Protein AF-A0A7Y0HFH4-F1 (afdb_monomer_lite)

Sequence (274 aa):
MKRSVRTGLAGIALAGLATITLAGTPSLRAEGEGVFSSPVDPKACGERLNTMISGDFAPFWSFVDRHGYSGVTDYVSSVPELPGESSEDWGKRSLQCVLEVERSNKRSDTVETRLALGYLLWFGTANRGCECGDAEDGGPDARERGYTMMRSAADDGYDPAIEALIQVYMEMATTEDRLHAYAGRLGKEPEDIPDWWPKSDRLLLALDRMAKTGHASAYLAISAIYSERALLVGATGHDHLGNPAKSPDPRLIEASKAYRKVWEEKRAESEVRN

pLDDT: mean 78.65, std 20.77, range [26.66, 97.25]

Structure (mmCIF, N/CA/C/O backbone):
data_AF-A0A7Y0HFH4-F1
#
_entry.id   AF-A0A7Y0HFH4-F1
#
loop_
_atom_site.group_PDB
_atom_site.id
_atom_site.type_symbol
_atom_site.label_atom_id
_atom_site.label_alt_id
_atom_site.label_comp_id
_atom_site.label_asym_id
_atom_site.label_entity_id
_atom_site.label_seq_id
_atom_site.pdbx_PDB_ins_code
_atom_site.Cartn_x
_atom_site.Cartn_y
_atom_site.Cartn_z
_atom_site.occupancy
_atom_site.B_iso_or_equiv
_atom_site.auth_seq_id
_atom_site.auth_comp_id
_atom_site.auth_asym_id
_atom_site.auth_atom_id
_atom_site.pdbx_PDB_model_num
ATOM 1 N N . MET A 1 1 ? -21.007 19.530 -84.679 1.00 43.06 1 MET A N 1
ATOM 2 C CA . MET A 1 1 ? -19.655 19.027 -85.005 1.00 43.06 1 MET A CA 1
ATOM 3 C C . MET A 1 1 ? -19.674 17.503 -84.937 1.00 43.06 1 MET A C 1
ATOM 5 O O . MET A 1 1 ? -20.065 16.947 -83.925 1.00 43.06 1 MET A O 1
ATOM 9 N N . LYS A 1 2 ? -19.385 16.865 -86.080 1.00 31.67 2 LYS A N 1
ATOM 10 C CA . LYS A 1 2 ? -19.102 15.428 -86.304 1.00 31.67 2 LYS A CA 1
ATOM 11 C C . LYS A 1 2 ? -17.740 15.093 -85.627 1.00 31.67 2 LYS A C 1
ATOM 13 O O . LYS A 1 2 ? -16.983 16.031 -85.435 1.00 31.67 2 LYS A O 1
ATOM 18 N N . ARG A 1 3 ? -17.266 13.881 -85.306 1.00 31.91 3 ARG A N 1
ATOM 19 C CA . ARG A 1 3 ? -17.594 12.461 -85.557 1.00 31.91 3 ARG A CA 1
ATOM 20 C C . ARG A 1 3 ? -16.519 11.635 -84.791 1.00 31.91 3 ARG A C 1
ATOM 22 O O . ARG A 1 3 ? -15.405 12.119 -84.675 1.00 31.91 3 ARG A O 1
ATOM 29 N N . SER A 1 4 ? -16.811 10.392 -84.389 1.00 28.75 4 SER A N 1
ATOM 30 C CA . SER A 1 4 ? -16.143 9.157 -84.891 1.00 28.75 4 SER A CA 1
ATOM 31 C C . SER A 1 4 ? -14.944 8.645 -84.065 1.00 28.75 4 SER A C 1
ATOM 33 O O . SER A 1 4 ? -14.022 9.404 -83.830 1.00 28.75 4 SER A O 1
ATOM 35 N N . VAL A 1 5 ? -14.987 7.464 -83.421 1.00 34.53 5 VAL A N 1
ATOM 36 C CA . VAL A 1 5 ? -14.888 6.030 -83.847 1.00 34.53 5 VAL A CA 1
ATOM 37 C C . VAL A 1 5 ? -13.522 5.433 -83.450 1.00 34.53 5 VAL A C 1
ATOM 39 O O . VAL A 1 5 ? -12.494 5.873 -83.939 1.00 34.53 5 VAL A O 1
ATOM 42 N N . ARG A 1 6 ? -13.616 4.394 -82.602 1.00 32.12 6 ARG A N 1
ATOM 43 C CA . ARG A 1 6 ? -12.888 3.105 -82.458 1.00 32.12 6 ARG A CA 1
ATOM 44 C C . ARG A 1 6 ? -11.401 2.922 -82.833 1.00 32.12 6 ARG A C 1
ATOM 46 O O . ARG A 1 6 ? -10.919 3.386 -83.855 1.00 32.12 6 ARG A O 1
ATOM 53 N N . THR A 1 7 ? -10.877 1.904 -82.130 1.00 33.03 7 THR A N 1
ATOM 54 C CA . THR A 1 7 ? -9.794 0.928 -82.418 1.00 33.03 7 THR A CA 1
ATOM 55 C C . THR A 1 7 ? -8.447 1.246 -81.754 1.00 33.03 7 THR A C 1
ATOM 57 O O . THR A 1 7 ? -8.058 2.398 -81.705 1.00 33.03 7 THR A O 1
ATOM 60 N N . GLY A 1 8 ? -7.718 0.293 -81.161 1.00 28.00 8 GLY A N 1
ATOM 61 C CA . GLY A 1 8 ? -7.874 -1.161 -81.185 1.00 28.00 8 GLY A CA 1
ATOM 62 C C . GLY A 1 8 ? -7.049 -1.893 -80.116 1.00 28.00 8 GLY A C 1
ATOM 63 O O . GLY A 1 8 ? -6.161 -1.332 -79.483 1.00 28.00 8 GLY A O 1
ATOM 64 N N . LEU A 1 9 ? -7.410 -3.164 -79.936 1.00 35.69 9 LEU A N 1
ATOM 65 C CA . LEU A 1 9 ? -6.653 -4.207 -79.249 1.00 35.69 9 LEU A CA 1
ATOM 66 C C . LEU A 1 9 ? -5.537 -4.734 -80.168 1.00 35.69 9 LEU A C 1
ATOM 68 O O . LEU A 1 9 ? -5.820 -5.132 -81.295 1.00 35.69 9 LEU A O 1
ATOM 72 N N . ALA A 1 10 ? -4.319 -4.806 -79.638 1.00 30.20 10 ALA A N 1
ATOM 73 C CA . ALA A 1 10 ? -3.226 -5.734 -79.964 1.00 30.20 10 ALA A CA 1
ATOM 74 C C . ALA A 1 10 ? -2.189 -5.510 -78.842 1.00 30.20 10 ALA A C 1
ATOM 76 O O . ALA A 1 10 ? -1.832 -4.367 -78.594 1.00 30.20 10 ALA A O 1
ATOM 77 N N . GLY A 1 11 ? -1.754 -6.454 -78.012 1.00 26.66 11 GLY A N 1
ATOM 78 C CA . GLY A 1 11 ? -1.435 -7.858 -78.231 1.00 26.66 11 GLY A CA 1
ATOM 79 C C . GLY A 1 11 ? 0.067 -8.029 -77.945 1.00 26.66 11 GLY A C 1
ATOM 80 O O . GLY A 1 11 ? 0.845 -7.250 -78.483 1.00 26.66 11 GLY A O 1
ATOM 81 N N . ILE A 1 12 ? 0.437 -9.084 -77.190 1.00 31.55 12 ILE A N 1
ATOM 82 C CA . ILE A 1 12 ? 1.808 -9.640 -77.011 1.00 31.55 12 ILE A CA 1
ATOM 83 C C . ILE A 1 12 ? 2.639 -8.893 -75.926 1.00 31.55 12 ILE A C 1
ATOM 85 O O . ILE A 1 12 ? 2.628 -7.675 -75.897 1.00 31.55 12 ILE A O 1
ATOM 89 N N . ALA A 1 13 ? 3.374 -9.479 -74.969 1.00 29.66 13 ALA A N 1
ATOM 90 C CA . ALA A 1 13 ? 3.804 -10.844 -74.658 1.00 29.66 13 ALA A CA 1
ATOM 91 C C . ALA A 1 13 ? 4.109 -10.985 -73.150 1.00 29.66 13 ALA A C 1
ATOM 93 O O . ALA A 1 13 ? 4.475 -10.030 -72.469 1.00 29.66 13 ALA A O 1
ATOM 94 N N . LEU A 1 14 ? 4.006 -12.230 -72.686 1.00 34.41 14 LEU A N 1
ATOM 95 C CA . LEU A 1 14 ? 4.575 -12.772 -71.455 1.00 34.41 14 LEU A CA 1
ATOM 96 C C . LEU A 1 14 ? 6.114 -12.694 -71.407 1.00 34.41 14 LEU A C 1
ATOM 98 O O . LEU A 1 14 ? 6.778 -12.738 -72.438 1.00 34.41 14 LEU A O 1
ATOM 102 N N . ALA A 1 15 ? 6.609 -12.785 -70.168 1.00 35.25 15 ALA A N 1
ATOM 103 C CA . ALA A 1 15 ? 7.936 -13.238 -69.740 1.00 35.25 15 ALA A CA 1
ATOM 104 C C . ALA A 1 15 ? 9.087 -12.217 -69.798 1.00 35.25 15 ALA A C 1
ATOM 106 O O . ALA A 1 15 ? 9.815 -12.100 -70.777 1.00 35.25 15 ALA A O 1
ATOM 107 N N . GLY A 1 16 ? 9.327 -11.575 -68.653 1.00 26.95 16 GLY A N 1
ATOM 108 C CA . GLY A 1 16 ? 10.610 -10.973 -68.303 1.00 26.95 16 GLY A CA 1
ATOM 109 C C . GLY A 1 16 ? 10.908 -11.280 -66.840 1.00 26.95 16 GLY A C 1
ATOM 110 O O . GLY A 1 16 ? 10.160 -10.858 -65.962 1.00 26.95 16 GLY A O 1
ATOM 111 N N . LEU A 1 17 ? 11.948 -12.080 -66.600 1.00 34.59 17 LEU A N 1
ATOM 112 C CA . LEU A 1 17 ? 12.436 -12.482 -65.283 1.00 34.59 17 LEU A CA 1
ATOM 113 C C . LEU A 1 17 ? 12.595 -11.275 -64.346 1.00 34.59 17 LEU A C 1
ATOM 115 O O . LEU A 1 17 ? 13.388 -10.377 -64.619 1.00 34.59 17 LEU A O 1
ATOM 119 N N . ALA A 1 18 ? 11.918 -11.310 -63.200 1.00 29.33 18 ALA A N 1
ATOM 120 C CA . ALA A 1 18 ? 12.228 -10.452 -62.066 1.00 29.33 18 ALA A CA 1
ATOM 121 C C . ALA A 1 18 ? 13.191 -11.194 -61.127 1.00 29.33 18 ALA A C 1
ATOM 123 O O . ALA A 1 18 ? 12.779 -11.863 -60.183 1.00 29.33 18 ALA A O 1
ATOM 124 N N . THR A 1 19 ? 14.493 -11.081 -61.386 1.00 39.06 19 THR A N 1
ATOM 125 C CA . THR A 1 19 ? 15.510 -11.192 -60.335 1.00 39.06 19 THR A CA 1
ATOM 126 C C . THR A 1 19 ? 15.525 -9.870 -59.578 1.00 39.06 19 THR A C 1
ATOM 128 O O . THR A 1 19 ? 16.152 -8.911 -60.023 1.00 39.06 19 THR A O 1
ATOM 131 N N . ILE A 1 20 ? 14.808 -9.804 -58.455 1.00 36.59 20 ILE A N 1
ATOM 132 C CA . ILE A 1 20 ? 14.924 -8.691 -57.511 1.00 36.59 20 ILE A CA 1
ATOM 133 C C . ILE A 1 20 ? 15.786 -9.164 -56.343 1.00 36.59 20 ILE A C 1
ATOM 135 O O . ILE A 1 20 ? 15.312 -9.769 -55.386 1.00 36.59 20 ILE A O 1
ATOM 139 N N . THR A 1 21 ? 17.077 -8.862 -56.435 1.00 34.72 21 THR A N 1
ATOM 140 C CA . THR A 1 21 ? 17.917 -8.574 -55.271 1.00 34.72 21 THR A CA 1
ATOM 141 C C . THR A 1 21 ? 17.346 -7.339 -54.580 1.00 34.72 21 THR A C 1
ATOM 143 O O . THR A 1 21 ? 17.573 -6.215 -55.026 1.00 34.72 21 THR A O 1
ATOM 146 N N . LEU A 1 22 ? 16.579 -7.545 -53.510 1.00 32.12 22 LEU A N 1
ATOM 147 C CA . LEU A 1 22 ? 16.145 -6.479 -52.611 1.00 32.12 22 LEU A CA 1
ATOM 148 C C . LEU A 1 22 ? 17.238 -6.277 -51.558 1.00 32.12 22 LEU A C 1
ATOM 150 O O . LEU A 1 22 ? 17.272 -6.928 -50.518 1.00 32.12 22 LEU A O 1
ATOM 154 N N . ALA A 1 23 ? 18.172 -5.388 -51.885 1.00 32.94 23 ALA A N 1
ATOM 155 C CA . ALA A 1 23 ? 19.023 -4.740 -50.906 1.00 32.94 23 ALA A CA 1
ATOM 156 C C . ALA A 1 23 ? 18.249 -3.561 -50.298 1.00 32.94 23 ALA A C 1
ATOM 158 O O . ALA A 1 23 ? 17.810 -2.671 -51.018 1.00 32.94 23 ALA A O 1
ATOM 159 N N . GLY A 1 24 ? 18.103 -3.593 -48.974 1.00 30.08 24 GLY A N 1
ATOM 160 C CA . GLY A 1 24 ? 18.091 -2.430 -48.089 1.00 30.08 24 GLY A CA 1
ATOM 161 C C . GLY A 1 24 ? 17.167 -1.260 -48.427 1.00 30.08 24 GLY A C 1
ATOM 162 O O . GLY A 1 24 ? 17.580 -0.294 -49.060 1.00 30.08 24 GLY A O 1
ATOM 163 N N . THR A 1 25 ? 16.008 -1.241 -47.778 1.00 29.53 25 THR A N 1
ATOM 164 C CA . THR A 1 25 ? 15.555 -0.024 -47.094 1.00 29.53 25 THR A CA 1
ATOM 165 C C . THR A 1 25 ? 15.411 -0.369 -45.615 1.00 29.53 25 THR A C 1
ATOM 167 O O . THR A 1 25 ? 14.600 -1.245 -45.306 1.00 29.53 25 THR A O 1
ATOM 170 N N . PRO A 1 26 ? 16.168 0.252 -44.691 1.00 32.12 26 PRO A N 1
ATOM 171 C CA . PRO A 1 26 ? 15.838 0.149 -43.282 1.00 32.12 26 PRO A CA 1
ATOM 172 C C . PRO A 1 26 ? 14.508 0.879 -43.106 1.00 32.12 26 PRO A C 1
ATOM 174 O O . PRO A 1 26 ? 14.420 2.091 -43.306 1.00 32.12 26 PRO A O 1
ATOM 177 N N . SER A 1 27 ? 13.451 0.138 -42.793 1.00 30.34 27 SER A N 1
ATOM 178 C CA . SER A 1 27 ? 12.228 0.726 -42.267 1.00 30.34 27 SER A CA 1
ATOM 179 C C . SER A 1 27 ? 12.558 1.326 -40.902 1.00 30.34 27 SER A C 1
ATOM 181 O O . SER A 1 27 ? 12.441 0.679 -39.867 1.00 30.34 27 SER A O 1
ATOM 183 N N . LEU A 1 28 ? 13.005 2.579 -40.917 1.00 37.41 28 LEU A N 1
ATOM 184 C CA . LEU A 1 28 ? 12.939 3.502 -39.793 1.00 37.41 28 LEU A CA 1
ATOM 185 C C . LEU A 1 28 ? 11.458 3.781 -39.502 1.00 37.41 28 LEU A C 1
ATOM 187 O O . LEU A 1 28 ? 10.904 4.768 -39.983 1.00 37.41 28 LEU A O 1
ATOM 191 N N . ARG A 1 29 ? 10.805 2.851 -38.797 1.00 33.34 29 ARG A N 1
ATOM 192 C CA . ARG A 1 29 ? 9.656 3.080 -37.906 1.00 33.34 29 ARG A CA 1
ATOM 193 C C . ARG A 1 29 ? 9.163 1.758 -37.318 1.00 33.34 29 ARG A C 1
ATOM 195 O O . ARG A 1 29 ? 8.458 1.014 -37.991 1.00 33.34 29 ARG A O 1
ATOM 202 N N . ALA A 1 30 ? 9.516 1.534 -36.059 1.00 31.64 30 ALA A N 1
ATOM 203 C CA . ALA A 1 30 ? 8.662 0.953 -35.024 1.00 31.64 30 ALA A CA 1
ATOM 204 C C . ALA A 1 30 ? 9.335 1.219 -33.662 1.00 31.64 30 ALA A C 1
ATOM 206 O O . ALA A 1 30 ? 9.656 0.303 -32.920 1.00 31.64 30 ALA A O 1
ATOM 207 N N . GLU A 1 31 ? 9.630 2.488 -33.364 1.00 34.88 31 GLU A N 1
ATOM 208 C CA . GLU A 1 31 ? 9.768 2.910 -31.967 1.00 34.88 31 GLU A CA 1
ATOM 209 C C . GLU A 1 31 ? 8.344 3.161 -31.474 1.00 34.88 31 GLU A C 1
ATOM 211 O O . GLU A 1 31 ? 7.651 4.045 -31.983 1.00 34.88 31 GLU A O 1
ATOM 216 N N . GLY A 1 32 ? 7.890 2.277 -30.593 1.00 33.72 32 GLY A N 1
ATOM 217 C CA . GLY A 1 32 ? 6.509 2.170 -30.133 1.00 33.72 32 GLY A CA 1
ATOM 218 C C . GLY A 1 32 ? 6.078 0.713 -29.964 1.00 33.72 32 GLY A C 1
ATOM 219 O O . GLY A 1 32 ? 4.952 0.370 -30.304 1.00 33.72 32 GLY A O 1
ATOM 220 N N . GLU A 1 33 ? 6.977 -0.173 -29.523 1.00 33.03 33 GLU A N 1
ATOM 221 C CA . GLU A 1 33 ? 6.551 -1.449 -28.950 1.00 33.03 33 GLU A CA 1
ATOM 222 C C . GLU A 1 33 ? 6.204 -1.185 -27.491 1.00 33.03 33 GLU A C 1
ATOM 224 O O . GLU A 1 33 ? 7.069 -1.112 -26.616 1.00 33.03 33 GLU A O 1
ATOM 229 N N . GLY A 1 34 ? 4.915 -0.974 -27.255 1.00 43.03 34 GLY A N 1
ATOM 230 C CA . GLY A 1 34 ? 4.383 -0.756 -25.932 1.00 43.03 34 GLY A CA 1
ATOM 231 C C . GLY A 1 34 ? 4.704 -1.882 -24.985 1.00 43.03 34 GLY A C 1
ATOM 232 O O . GLY A 1 34 ? 4.403 -3.051 -25.252 1.00 43.03 34 GLY A O 1
ATOM 233 N N . VAL A 1 35 ? 5.233 -1.498 -23.825 1.00 48.91 35 VAL A N 1
ATOM 234 C CA . VAL A 1 35 ? 5.602 -2.374 -22.706 1.00 48.91 35 VAL A CA 1
ATOM 235 C C . VAL A 1 35 ? 4.433 -3.278 -22.266 1.00 48.91 35 VAL A C 1
ATOM 237 O O . VAL A 1 35 ? 4.656 -4.315 -21.651 1.00 48.91 35 VAL A O 1
ATOM 240 N N . PHE A 1 36 ? 3.191 -2.961 -22.641 1.00 52.34 36 PHE A N 1
ATOM 241 C CA . PHE A 1 36 ? 1.973 -3.662 -22.226 1.00 52.34 36 PHE A CA 1
ATOM 242 C C . PHE A 1 36 ? 1.395 -4.668 -23.234 1.00 52.34 36 PHE A C 1
ATOM 244 O O . PHE A 1 36 ? 0.490 -5.429 -22.878 1.00 52.34 36 PHE A O 1
ATOM 251 N N . SER A 1 37 ? 1.891 -4.701 -24.474 1.00 5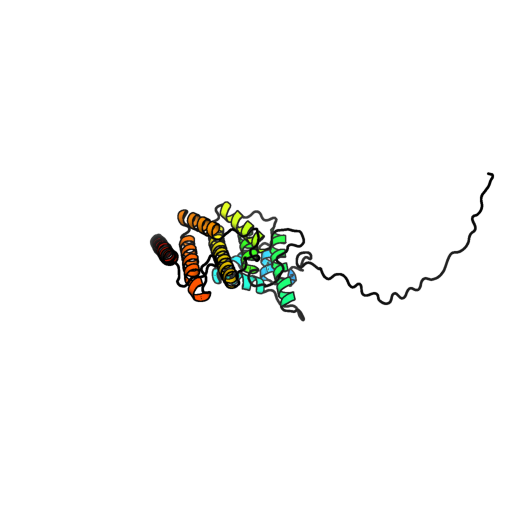0.03 37 SER A N 1
ATOM 252 C CA . SER A 1 37 ? 1.184 -5.365 -25.582 1.00 50.03 37 SER A CA 1
ATOM 253 C C . SER A 1 37 ? 1.591 -6.822 -25.835 1.00 50.03 37 SER A C 1
ATOM 255 O O . SER A 1 37 ? 0.788 -7.594 -26.363 1.00 50.03 37 SER A O 1
ATOM 257 N N . SER A 1 38 ? 2.794 -7.237 -25.423 1.00 58.66 38 SER A N 1
ATOM 258 C CA . SER A 1 38 ? 3.298 -8.586 -25.710 1.00 58.66 38 SER A CA 1
ATOM 259 C C . SER A 1 38 ? 3.303 -9.487 -24.469 1.00 58.66 38 SER A C 1
ATOM 261 O O . SER A 1 38 ? 3.868 -9.107 -23.441 1.00 58.66 38 SER A O 1
ATOM 263 N N . PRO A 1 39 ? 2.686 -10.684 -24.526 1.00 65.31 39 PRO A N 1
ATOM 264 C CA . PRO A 1 39 ? 2.823 -11.671 -23.463 1.00 65.31 39 PRO A CA 1
ATOM 265 C C . PRO A 1 39 ? 4.287 -12.108 -23.352 1.00 65.31 39 PRO A C 1
ATOM 267 O O . PRO A 1 39 ? 4.939 -12.405 -24.354 1.00 65.31 39 PRO A O 1
ATOM 270 N N . VAL A 1 40 ? 4.795 -12.156 -22.124 1.00 75.25 40 VAL A N 1
ATOM 271 C CA . VAL A 1 40 ? 6.115 -12.717 -21.820 1.00 75.25 40 VAL A CA 1
ATOM 272 C C . VAL A 1 40 ? 5.959 -14.219 -21.594 1.00 75.25 40 VAL A C 1
ATOM 274 O O . VAL A 1 40 ? 4.958 -14.655 -21.029 1.00 75.25 40 VAL A O 1
ATOM 277 N N . ASP A 1 41 ? 6.937 -15.022 -22.026 1.00 80.25 41 ASP A N 1
ATOM 278 C CA . ASP A 1 41 ? 6.985 -16.446 -21.669 1.00 80.25 41 ASP A CA 1
ATOM 279 C C . ASP A 1 41 ? 6.994 -16.568 -20.134 1.00 80.25 41 ASP A C 1
ATOM 281 O O . ASP A 1 41 ? 7.942 -16.076 -19.515 1.00 80.25 41 ASP A O 1
ATOM 285 N N . PRO A 1 42 ? 6.006 -17.231 -19.498 1.00 79.50 42 PRO A N 1
ATOM 286 C CA . PRO A 1 42 ? 5.978 -17.405 -18.047 1.00 79.50 42 PRO A CA 1
ATOM 287 C C . PRO A 1 42 ? 7.304 -17.927 -17.485 1.00 79.50 42 PRO A C 1
ATOM 289 O O . PRO A 1 42 ? 7.770 -17.480 -16.437 1.00 79.50 42 PRO A O 1
ATOM 292 N N . LYS A 1 43 ? 8.016 -18.790 -18.221 1.00 79.00 43 LYS A N 1
ATOM 293 C CA . LYS A 1 43 ? 9.331 -19.291 -17.791 1.00 79.00 43 LYS A CA 1
ATOM 294 C C . LYS A 1 43 ? 10.354 -18.177 -17.553 1.00 79.00 43 LYS A C 1
ATOM 296 O O . LYS A 1 43 ? 11.215 -18.333 -16.690 1.00 79.00 43 LYS A O 1
ATOM 301 N N . ALA A 1 44 ? 10.237 -17.045 -18.245 1.00 82.94 44 ALA A N 1
ATOM 302 C CA . ALA A 1 44 ? 11.085 -15.875 -18.042 1.00 82.94 44 ALA A CA 1
ATOM 303 C C . ALA A 1 44 ? 10.764 -15.108 -16.743 1.00 82.94 44 ALA A C 1
ATOM 305 O O . ALA A 1 44 ? 11.577 -14.302 -16.306 1.00 82.94 44 ALA A O 1
ATOM 306 N N . CYS A 1 45 ? 9.631 -15.366 -16.085 1.00 86.56 45 CYS A N 1
ATOM 307 C CA . CYS A 1 45 ? 9.204 -14.662 -14.871 1.00 86.56 45 CYS A CA 1
ATOM 308 C C . CYS A 1 45 ? 9.804 -15.206 -13.568 1.00 86.56 45 CYS A C 1
ATOM 310 O O . CYS A 1 45 ? 9.580 -14.647 -12.495 1.00 86.56 45 CYS A O 1
ATOM 312 N N . GLY A 1 46 ? 10.596 -16.278 -13.644 1.00 87.56 46 GLY A N 1
ATOM 313 C CA . GLY A 1 46 ? 11.185 -16.918 -12.470 1.00 87.56 46 GLY A CA 1
ATOM 314 C C . GLY A 1 46 ? 10.164 -17.694 -11.631 1.00 87.56 46 GLY A C 1
ATOM 315 O O . GLY A 1 46 ? 8.951 -17.582 -11.800 1.00 87.56 46 GLY A O 1
ATOM 316 N N . GLU A 1 47 ? 10.657 -18.543 -10.732 1.00 88.69 47 GLU A N 1
ATOM 317 C CA . GLU A 1 47 ? 9.831 -19.528 -10.012 1.00 88.69 47 GLU A CA 1
ATOM 318 C C . GLU A 1 47 ? 8.737 -18.888 -9.143 1.00 88.69 47 GLU A C 1
ATOM 320 O O . GLU A 1 47 ? 7.607 -19.378 -9.098 1.00 88.69 47 GLU A O 1
ATOM 325 N N . ARG A 1 48 ? 9.046 -17.758 -8.493 1.00 90.12 48 ARG A N 1
ATOM 326 C CA . ARG A 1 48 ? 8.115 -17.073 -7.584 1.00 90.12 48 ARG A CA 1
ATOM 327 C C . ARG A 1 48 ? 6.857 -16.587 -8.305 1.00 90.12 48 ARG A C 1
ATOM 329 O O . ARG A 1 48 ? 5.751 -16.950 -7.917 1.00 90.12 48 ARG A O 1
ATOM 336 N N . LEU A 1 49 ? 7.022 -15.832 -9.392 1.00 91.06 49 LEU A N 1
ATOM 337 C CA . LEU A 1 49 ? 5.888 -15.340 -10.178 1.00 91.06 49 LEU A CA 1
ATOM 338 C C . LEU A 1 49 ? 5.199 -16.473 -10.944 1.00 91.06 49 LEU A C 1
ATOM 340 O O . LEU A 1 49 ? 3.976 -16.478 -11.027 1.00 91.06 49 LEU A O 1
ATOM 344 N N . ASN A 1 50 ? 5.945 -17.478 -11.420 1.00 91.19 50 ASN A N 1
ATOM 345 C CA . ASN A 1 50 ? 5.358 -18.655 -12.070 1.00 91.19 50 ASN A CA 1
ATOM 346 C C . ASN A 1 50 ? 4.372 -19.410 -11.178 1.00 91.19 50 ASN A C 1
ATOM 348 O O . ASN A 1 50 ? 3.346 -19.890 -11.658 1.00 91.19 50 ASN A O 1
ATOM 352 N N . THR A 1 51 ? 4.653 -19.476 -9.878 1.00 90.94 51 THR A N 1
ATOM 353 C CA . THR A 1 51 ? 3.742 -20.111 -8.921 1.00 90.94 51 THR A CA 1
ATOM 354 C C . THR A 1 51 ? 2.415 -19.344 -8.849 1.00 90.94 51 THR A C 1
ATOM 356 O O . THR A 1 51 ? 1.346 -19.942 -8.980 1.00 90.94 51 THR A O 1
ATOM 359 N N . MET A 1 52 ? 2.465 -18.008 -8.814 1.00 92.56 52 MET A N 1
ATOM 360 C CA . MET A 1 52 ? 1.262 -17.168 -8.857 1.00 92.56 52 MET A CA 1
ATOM 361 C C . MET A 1 52 ? 0.544 -17.221 -10.217 1.00 92.56 52 MET A C 1
ATOM 363 O O . MET A 1 52 ? -0.683 -17.224 -10.248 1.00 92.56 52 MET A O 1
ATOM 367 N N . ILE A 1 53 ? 1.266 -17.314 -11.343 1.00 91.31 53 ILE A N 1
ATOM 368 C CA . ILE A 1 53 ? 0.671 -17.538 -12.680 1.00 91.31 53 ILE A CA 1
ATOM 369 C C . ILE A 1 53 ? -0.143 -18.839 -12.686 1.00 91.31 53 ILE A C 1
ATOM 371 O O . ILE A 1 53 ? -1.230 -18.880 -13.255 1.00 91.31 53 ILE A O 1
ATOM 375 N N . SER A 1 54 ? 0.336 -19.882 -12.000 1.00 89.25 54 SER A N 1
ATOM 376 C CA . SER A 1 54 ? -0.398 -21.145 -11.842 1.00 89.25 54 SER A CA 1
ATOM 377 C C . SER A 1 54 ? -1.571 -21.088 -10.848 1.00 89.25 54 SER A C 1
ATOM 379 O O . SER A 1 54 ? -2.267 -22.087 -10.672 1.00 89.25 54 SER A O 1
ATOM 381 N N . GLY A 1 55 ? -1.810 -19.932 -10.220 1.00 90.62 55 GLY A N 1
ATOM 382 C CA . GLY A 1 55 ? -2.882 -19.703 -9.251 1.00 90.62 55 GLY A CA 1
ATOM 383 C C . GLY A 1 55 ? -2.526 -20.055 -7.804 1.00 90.62 55 GLY A C 1
ATOM 384 O O . GLY A 1 55 ? -3.397 -19.986 -6.938 1.00 90.62 55 GLY A O 1
ATOM 385 N N . ASP A 1 56 ? -1.272 -20.415 -7.515 1.00 93.00 56 ASP A N 1
ATOM 386 C CA . ASP A 1 56 ? -0.816 -20.680 -6.151 1.00 93.00 56 ASP A CA 1
ATOM 387 C C . ASP A 1 56 ? -0.200 -19.421 -5.522 1.00 93.00 56 ASP A C 1
ATOM 389 O O . ASP A 1 56 ? 0.909 -18.985 -5.840 1.00 93.00 56 ASP A O 1
ATOM 393 N N . PHE A 1 57 ? -0.956 -18.834 -4.596 1.00 93.75 57 PHE A N 1
ATOM 394 C CA . PHE A 1 57 ? -0.582 -17.632 -3.854 1.00 93.75 57 PHE A CA 1
ATOM 395 C C . PHE A 1 57 ? 0.006 -17.939 -2.469 1.00 93.75 57 PHE A C 1
ATOM 397 O O . PHE A 1 57 ? 0.441 -17.018 -1.777 1.00 93.75 57 PHE A O 1
ATOM 404 N N . ALA A 1 58 ? 0.047 -19.201 -2.029 1.00 93.31 58 ALA A N 1
ATOM 405 C CA . ALA A 1 58 ? 0.525 -19.534 -0.688 1.00 93.31 58 ALA A CA 1
ATOM 406 C C . ALA A 1 58 ? 2.004 -19.150 -0.465 1.00 93.31 58 ALA A C 1
ATOM 408 O O . ALA A 1 58 ? 2.315 -18.564 0.579 1.00 93.31 58 ALA A O 1
ATOM 409 N N . PRO A 1 59 ? 2.929 -19.363 -1.427 1.00 92.88 59 PRO A N 1
ATOM 410 C CA . PRO A 1 59 ? 4.311 -18.905 -1.282 1.00 92.88 59 PRO A CA 1
ATOM 411 C C . PRO A 1 59 ? 4.441 -17.382 -1.236 1.00 92.88 59 PRO A C 1
ATOM 413 O O . PRO A 1 59 ? 5.342 -16.871 -0.571 1.00 92.88 59 PRO A O 1
ATOM 416 N N . PHE A 1 60 ? 3.556 -16.663 -1.934 1.00 93.81 60 PHE A N 1
ATOM 417 C CA . PHE A 1 60 ? 3.503 -15.204 -1.911 1.00 93.81 60 PHE A CA 1
ATOM 418 C C . PHE A 1 60 ? 3.108 -14.698 -0.522 1.00 93.81 60 PHE A C 1
ATOM 420 O O . PHE A 1 60 ? 3.859 -13.935 0.083 1.00 93.81 60 PHE A O 1
ATOM 427 N N . TRP A 1 61 ? 2.003 -15.197 0.035 1.00 93.31 61 TRP A N 1
ATOM 428 C CA . TRP A 1 61 ? 1.559 -14.805 1.374 1.00 93.31 61 TRP A CA 1
ATOM 429 C C . TRP A 1 61 ? 2.570 -15.169 2.454 1.00 93.31 61 TRP A C 1
ATOM 431 O O . TRP A 1 61 ? 2.935 -14.327 3.268 1.00 93.31 61 TRP A O 1
ATOM 441 N N . SER A 1 62 ? 3.148 -16.368 2.372 1.00 93.56 62 SER A N 1
ATOM 442 C CA . SER A 1 62 ? 4.223 -16.786 3.273 1.00 93.56 62 SER A CA 1
ATOM 443 C C . SER A 1 62 ? 5.439 -15.850 3.222 1.00 93.56 62 SER A C 1
ATOM 445 O O . SER A 1 62 ? 6.149 -15.688 4.215 1.00 93.56 62 SER A O 1
ATOM 447 N N . PHE A 1 63 ? 5.715 -15.243 2.065 1.00 92.50 63 PHE A N 1
ATOM 448 C CA . PHE A 1 63 ? 6.779 -14.257 1.931 1.00 92.50 63 PHE A CA 1
ATOM 449 C C . PHE A 1 63 ? 6.387 -12.906 2.537 1.00 92.50 63 PHE A C 1
ATOM 451 O O . PHE A 1 63 ? 7.176 -12.343 3.296 1.00 92.50 63 PHE A O 1
ATOM 458 N N . VAL A 1 64 ? 5.181 -12.412 2.249 1.00 90.94 64 VAL A N 1
ATOM 459 C CA . VAL A 1 64 ? 4.660 -11.160 2.822 1.00 90.94 64 VAL A CA 1
ATOM 460 C C . VAL A 1 64 ? 4.618 -11.231 4.349 1.00 90.94 64 VAL A C 1
ATOM 462 O O . VAL A 1 64 ? 5.065 -10.295 5.003 1.00 90.94 64 VAL A O 1
ATOM 465 N N . ASP A 1 65 ? 4.207 -12.357 4.928 1.00 90.81 65 ASP A N 1
ATOM 466 C CA . ASP A 1 65 ? 4.182 -12.545 6.383 1.00 90.81 65 ASP A CA 1
ATOM 467 C C . ASP A 1 65 ? 5.575 -12.428 7.021 1.00 90.81 65 ASP A C 1
ATOM 469 O O . ASP A 1 65 ? 5.721 -11.930 8.137 1.00 90.81 65 ASP A O 1
ATOM 473 N N . ARG A 1 66 ? 6.626 -12.871 6.315 1.00 92.12 66 ARG A N 1
ATOM 474 C CA . ARG A 1 66 ? 8.011 -12.813 6.813 1.00 92.12 66 ARG A CA 1
ATOM 475 C C . ARG A 1 66 ? 8.678 -11.458 6.613 1.00 92.12 66 ARG A C 1
ATOM 477 O O . ARG A 1 66 ? 9.522 -11.080 7.421 1.00 92.12 66 ARG A O 1
ATOM 484 N N . HIS A 1 67 ? 8.364 -10.772 5.519 1.00 89.62 67 HIS A N 1
ATOM 485 C CA . HIS A 1 67 ? 9.111 -9.593 5.067 1.00 89.62 67 HIS A CA 1
ATOM 486 C C . HIS A 1 67 ? 8.295 -8.296 5.104 1.00 89.62 67 HIS A C 1
ATOM 488 O O . HIS A 1 67 ? 8.829 -7.223 4.824 1.00 89.62 67 HIS A O 1
ATOM 494 N N . GLY A 1 68 ? 7.014 -8.381 5.458 1.00 86.56 68 GLY A N 1
ATOM 495 C CA . GLY A 1 68 ? 6.072 -7.278 5.364 1.00 86.56 68 GLY A CA 1
ATOM 496 C C . GLY A 1 68 ? 5.767 -6.885 3.917 1.00 86.56 68 GLY A C 1
ATOM 497 O O . GLY A 1 68 ? 6.272 -7.461 2.950 1.00 86.56 68 GLY A O 1
ATOM 498 N N . TYR A 1 69 ? 4.941 -5.851 3.763 1.00 81.19 69 TYR A N 1
ATOM 499 C CA . TYR A 1 69 ? 4.543 -5.333 2.451 1.00 81.19 69 TYR A CA 1
ATOM 500 C C . TYR A 1 69 ? 5.704 -4.720 1.660 1.00 81.19 69 TYR A C 1
ATOM 502 O O . TYR A 1 69 ? 5.720 -4.797 0.435 1.00 81.19 69 TYR A O 1
ATOM 510 N N . SER A 1 70 ? 6.716 -4.177 2.342 1.00 78.12 70 SER A N 1
ATOM 511 C CA . SER A 1 70 ? 7.922 -3.643 1.700 1.00 78.12 70 SER A CA 1
ATOM 512 C C . SER A 1 70 ? 8.721 -4.720 0.962 1.00 78.12 70 SER A C 1
ATOM 514 O O . SER A 1 70 ? 9.392 -4.416 -0.019 1.00 78.12 70 SER A O 1
ATOM 516 N N . GLY A 1 71 ? 8.619 -5.985 1.385 1.00 83.75 71 GLY A N 1
ATOM 517 C CA . GLY A 1 71 ? 9.278 -7.105 0.714 1.00 83.75 71 GLY A CA 1
ATOM 518 C C . GLY A 1 71 ? 8.646 -7.493 -0.627 1.00 83.75 71 GLY A C 1
ATOM 519 O O . GLY A 1 71 ? 9.246 -8.249 -1.386 1.00 83.75 71 GLY A O 1
ATOM 520 N N . VAL A 1 72 ? 7.455 -6.994 -0.969 1.00 88.31 72 VAL A N 1
ATOM 521 C CA . VAL A 1 72 ? 6.776 -7.368 -2.223 1.00 88.31 72 VAL A CA 1
ATOM 522 C C . VAL A 1 72 ? 7.600 -6.949 -3.440 1.00 88.31 72 VAL A C 1
ATOM 524 O O . VAL A 1 72 ? 7.698 -7.717 -4.394 1.00 88.31 72 VAL A O 1
ATOM 527 N N . THR A 1 73 ? 8.274 -5.795 -3.398 1.00 84.81 73 THR A N 1
ATOM 528 C CA . THR A 1 73 ? 9.192 -5.393 -4.477 1.00 84.81 73 THR A CA 1
ATOM 529 C C . THR A 1 73 ? 10.300 -6.433 -4.673 1.00 84.81 73 THR A C 1
ATOM 531 O O . THR A 1 73 ? 10.576 -6.807 -5.812 1.00 84.81 73 THR A O 1
ATOM 534 N N . ASP A 1 74 ? 10.892 -6.953 -3.595 1.00 85.19 74 ASP A N 1
ATOM 535 C CA . ASP A 1 74 ? 11.936 -7.988 -3.653 1.00 85.19 74 ASP A CA 1
ATOM 536 C C . ASP A 1 74 ? 11.389 -9.333 -4.138 1.00 85.19 74 ASP A C 1
ATOM 538 O O . ASP A 1 74 ? 12.077 -10.087 -4.829 1.00 85.19 74 ASP A O 1
ATOM 542 N N . TYR A 1 75 ? 10.136 -9.643 -3.793 1.00 88.69 75 TYR A N 1
ATOM 543 C CA . TYR A 1 75 ? 9.461 -10.839 -4.282 1.00 88.69 75 TYR A CA 1
ATOM 544 C C . TYR A 1 75 ? 9.369 -10.825 -5.805 1.00 88.69 75 TYR A C 1
ATOM 546 O O . TYR A 1 75 ? 9.737 -11.799 -6.457 1.00 88.69 75 TYR A O 1
ATOM 554 N N . VAL A 1 76 ? 8.923 -9.701 -6.367 1.00 83.12 76 VAL A N 1
ATOM 555 C CA . VAL A 1 76 ? 8.790 -9.530 -7.815 1.00 83.12 76 VAL A CA 1
ATOM 556 C C . VAL A 1 76 ? 10.145 -9.329 -8.488 1.00 83.12 76 VAL A C 1
ATOM 558 O O . VAL A 1 76 ? 10.324 -9.673 -9.651 1.00 83.12 76 VAL A O 1
ATOM 561 N N . SER A 1 77 ? 11.119 -8.763 -7.788 1.00 77.38 77 SER A N 1
ATOM 562 C CA . SER A 1 77 ? 12.462 -8.506 -8.318 1.00 77.38 77 SER A CA 1
ATOM 563 C C . SER A 1 77 ? 13.384 -9.722 -8.225 1.00 77.38 77 SER A C 1
ATOM 565 O O . SER A 1 77 ? 14.551 -9.632 -8.572 1.00 77.38 77 SER A O 1
ATOM 567 N N . SER A 1 78 ? 12.873 -10.895 -7.837 1.00 77.06 78 SER A N 1
ATOM 568 C CA . SER A 1 78 ? 13.608 -12.159 -7.965 1.00 77.06 78 SER A CA 1
ATOM 569 C C . SER A 1 78 ? 13.531 -12.769 -9.371 1.00 77.06 78 SER A C 1
ATOM 571 O O . SER A 1 78 ? 13.815 -13.955 -9.543 1.00 77.06 78 SER A O 1
ATOM 573 N N . VAL A 1 79 ? 13.063 -12.005 -10.358 1.00 82.56 79 VAL A N 1
ATOM 574 C CA . VAL A 1 79 ? 13.075 -12.405 -11.765 1.00 82.56 79 VAL A CA 1
ATOM 575 C C . VAL A 1 79 ? 14.538 -12.521 -12.207 1.00 82.56 79 VAL A C 1
ATOM 577 O O . VAL A 1 79 ? 15.287 -11.556 -12.053 1.00 82.56 79 VAL A O 1
ATOM 580 N N . PRO A 1 80 ? 14.979 -13.671 -12.743 1.00 81.62 80 PRO A N 1
ATOM 581 C CA . PRO A 1 80 ? 16.367 -13.839 -13.151 1.00 81.62 80 PRO A CA 1
ATOM 582 C C . PRO A 1 80 ? 16.707 -12.897 -14.311 1.00 81.62 80 PRO A C 1
ATOM 584 O O . PRO A 1 80 ? 15.925 -12.773 -15.258 1.00 81.62 80 PRO A O 1
ATOM 587 N N . GLU A 1 81 ? 17.871 -12.251 -14.242 1.00 81.31 81 GLU A N 1
ATOM 588 C CA . GLU A 1 81 ? 18.444 -11.488 -15.356 1.00 81.31 81 GLU A CA 1
ATOM 589 C C . GLU A 1 81 ? 18.787 -12.423 -16.519 1.00 81.31 81 GLU A C 1
ATOM 591 O O . GLU A 1 81 ? 19.335 -13.515 -16.320 1.00 81.31 81 GLU A O 1
ATOM 596 N N . LEU A 1 82 ? 18.454 -12.007 -17.741 1.00 83.69 82 LEU A N 1
ATOM 597 C CA . LEU A 1 82 ? 18.833 -12.744 -18.941 1.00 83.69 82 LEU A CA 1
ATOM 598 C C . LEU A 1 82 ? 20.231 -12.309 -19.417 1.00 83.69 82 LEU A C 1
ATOM 600 O O . LEU A 1 82 ? 20.606 -11.144 -19.272 1.00 83.69 82 LEU A O 1
ATOM 604 N N . PRO A 1 83 ? 21.034 -13.212 -20.013 1.00 86.81 83 PRO A N 1
ATOM 605 C CA . PRO A 1 83 ? 22.354 -12.849 -20.519 1.00 86.81 83 PRO A CA 1
ATOM 606 C C . PRO A 1 83 ? 22.293 -11.699 -21.534 1.00 86.81 83 PRO A C 1
ATOM 608 O O . PRO A 1 83 ? 21.649 -11.821 -22.574 1.00 86.81 83 PRO A O 1
ATOM 611 N N . GLY A 1 84 ? 23.008 -10.608 -21.247 1.00 85.19 84 GLY A N 1
ATOM 612 C CA . GLY A 1 84 ? 23.076 -9.426 -22.116 1.00 85.19 84 GLY A CA 1
ATOM 613 C C . GLY A 1 84 ? 21.904 -8.450 -21.974 1.00 85.19 84 GLY A C 1
ATOM 614 O O . GLY A 1 84 ? 21.847 -7.483 -22.729 1.00 85.19 84 GLY A O 1
ATOM 615 N N . GLU A 1 85 ? 20.994 -8.681 -21.029 1.00 86.56 85 GLU A N 1
ATOM 616 C CA . GLU A 1 85 ? 19.883 -7.781 -20.726 1.00 86.56 85 GLU A CA 1
ATOM 617 C C . GLU A 1 85 ? 20.354 -6.562 -19.920 1.00 86.56 85 GLU A C 1
ATOM 619 O O . GLU A 1 85 ? 21.169 -6.682 -19.003 1.00 86.56 85 GLU A O 1
ATOM 624 N N . SER A 1 86 ? 19.852 -5.374 -20.265 1.00 85.44 86 SER A N 1
ATOM 625 C CA . SER A 1 86 ? 20.110 -4.164 -19.484 1.00 85.44 86 SER A CA 1
ATOM 626 C C . SER A 1 86 ? 19.235 -4.124 -18.225 1.00 85.44 86 SER A C 1
ATOM 628 O O . SER A 1 86 ? 18.165 -4.728 -18.181 1.00 85.44 86 SER A O 1
ATOM 630 N N . SER A 1 87 ? 19.634 -3.366 -17.199 1.00 81.62 87 SER A N 1
ATOM 631 C CA . SER A 1 87 ? 18.806 -3.203 -15.991 1.00 81.62 87 SER A CA 1
ATOM 632 C C . SER A 1 87 ? 17.437 -2.573 -16.283 1.00 81.62 87 SER A C 1
ATOM 634 O O . SER A 1 87 ? 16.466 -2.867 -15.588 1.00 81.62 87 SER A O 1
ATOM 636 N N . GLU A 1 88 ? 17.345 -1.726 -17.311 1.00 79.12 88 GLU A N 1
ATOM 637 C CA . GLU A 1 88 ? 16.083 -1.120 -17.745 1.00 79.12 88 GLU A CA 1
ATOM 638 C C . GLU A 1 88 ? 15.163 -2.161 -18.399 1.00 79.12 88 GLU A C 1
ATOM 640 O O . GLU A 1 88 ? 13.989 -2.265 -18.036 1.00 79.12 88 GLU A O 1
ATOM 645 N N . 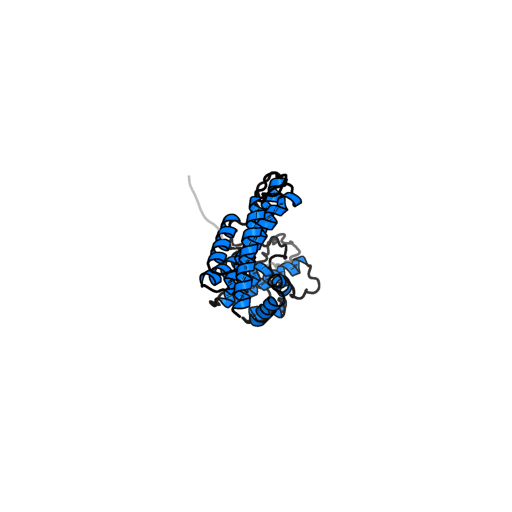ASP A 1 89 ? 15.702 -2.980 -19.305 1.00 79.69 89 ASP A N 1
ATOM 646 C CA . ASP A 1 89 ? 14.947 -4.047 -19.972 1.00 79.69 89 ASP A CA 1
ATOM 647 C C . ASP A 1 89 ? 14.504 -5.121 -18.975 1.00 79.69 89 ASP A C 1
ATOM 649 O O . ASP A 1 89 ? 13.354 -5.564 -18.999 1.00 79.69 89 ASP A O 1
ATOM 653 N N . TRP A 1 90 ? 15.374 -5.458 -18.021 1.00 83.19 90 TRP A N 1
ATOM 654 C CA . TRP A 1 90 ? 15.034 -6.333 -16.906 1.00 83.19 90 TRP A CA 1
ATOM 655 C C . TRP A 1 90 ? 13.898 -5.755 -16.052 1.00 83.19 90 TRP A C 1
ATOM 657 O O . TRP A 1 90 ? 12.976 -6.484 -15.674 1.00 83.19 90 TRP A O 1
ATOM 667 N N . GLY A 1 91 ? 13.915 -4.447 -15.778 1.00 78.31 91 GLY A N 1
ATOM 668 C CA . GLY A 1 91 ? 12.844 -3.749 -15.065 1.00 78.31 91 GLY A CA 1
ATOM 669 C C . GLY A 1 91 ? 11.503 -3.833 -15.800 1.00 78.31 91 GLY A C 1
ATOM 670 O O . GLY A 1 91 ? 10.493 -4.217 -15.196 1.00 78.31 91 GLY A O 1
ATOM 671 N N . LYS A 1 92 ? 11.505 -3.567 -17.115 1.00 78.94 92 LYS A N 1
ATOM 672 C CA . LYS A 1 92 ? 10.327 -3.681 -17.994 1.00 78.94 92 LYS A CA 1
ATOM 673 C C . LYS A 1 92 ? 9.787 -5.108 -18.035 1.00 78.94 92 LYS A C 1
ATOM 675 O O . LYS A 1 92 ? 8.600 -5.319 -17.791 1.00 78.94 92 LYS A O 1
ATOM 680 N N . ARG A 1 93 ? 10.645 -6.106 -18.262 1.00 82.94 93 ARG A N 1
ATOM 681 C CA . ARG A 1 93 ? 10.238 -7.520 -18.298 1.00 82.94 93 ARG A CA 1
ATOM 682 C C . ARG A 1 93 ? 9.709 -7.992 -16.952 1.00 82.94 93 ARG A C 1
ATOM 684 O O . ARG A 1 93 ? 8.695 -8.684 -16.882 1.00 82.94 93 ARG A O 1
ATOM 691 N N . SER A 1 94 ? 10.358 -7.593 -15.865 1.00 82.06 94 SER A N 1
ATOM 692 C CA . SER A 1 94 ? 9.885 -7.939 -14.531 1.00 82.06 94 SER A CA 1
ATOM 693 C C . SER A 1 94 ? 8.501 -7.340 -14.265 1.00 82.06 94 SER A C 1
ATOM 695 O O . SER A 1 94 ? 7.683 -7.976 -13.597 1.00 82.06 94 SER A O 1
ATOM 697 N N . LEU A 1 95 ? 8.218 -6.122 -14.754 1.00 81.56 95 LEU A N 1
ATOM 698 C CA . LEU A 1 95 ? 6.883 -5.521 -14.692 1.00 81.56 95 LEU A CA 1
ATOM 699 C C . LEU A 1 95 ? 5.891 -6.314 -15.551 1.00 81.56 95 LEU A C 1
ATOM 701 O O . LEU A 1 95 ? 4.837 -6.688 -15.049 1.00 81.56 95 LEU A O 1
ATOM 705 N N . GLN A 1 96 ? 6.240 -6.664 -16.790 1.00 82.12 96 GLN A N 1
ATOM 706 C CA . GLN A 1 96 ? 5.401 -7.512 -17.648 1.00 82.12 96 GLN A CA 1
ATOM 707 C C . GLN A 1 96 ? 5.042 -8.848 -16.986 1.00 82.12 96 GLN A C 1
ATOM 709 O O . GLN A 1 96 ? 3.908 -9.306 -17.092 1.00 82.12 96 GLN A O 1
ATOM 714 N N . CYS A 1 97 ? 5.964 -9.442 -16.232 1.00 86.44 97 CYS A N 1
ATOM 715 C CA . CYS A 1 97 ? 5.701 -10.657 -15.471 1.00 86.44 97 CYS A CA 1
ATOM 716 C C . CYS A 1 97 ? 4.671 -10.475 -14.344 1.00 86.44 97 CYS A C 1
ATOM 718 O O . CYS A 1 97 ? 3.866 -11.374 -14.115 1.00 86.44 97 CYS A O 1
ATOM 720 N N . VAL A 1 98 ? 4.629 -9.315 -13.676 1.00 88.06 98 VAL A N 1
ATOM 721 C CA . VAL A 1 98 ? 3.537 -8.980 -12.733 1.00 88.06 98 VAL A CA 1
ATOM 722 C C . VAL A 1 98 ? 2.197 -8.933 -13.455 1.00 88.06 98 VAL A C 1
ATOM 724 O O . VAL A 1 98 ? 1.197 -9.457 -12.969 1.00 88.06 98 VAL A O 1
ATOM 727 N N . LEU A 1 99 ? 2.179 -8.314 -14.631 1.00 85.44 99 LEU A N 1
ATOM 728 C CA . LEU A 1 99 ? 0.969 -8.169 -15.431 1.00 85.44 99 LEU A CA 1
ATOM 729 C C . LEU A 1 99 ? 0.478 -9.508 -15.977 1.00 85.44 99 LEU A C 1
ATOM 731 O O . LEU A 1 99 ? -0.725 -9.715 -16.102 1.00 85.44 99 LEU A O 1
ATOM 735 N N . GLU A 1 100 ? 1.386 -10.438 -16.268 1.00 87.44 100 GLU A N 1
ATOM 736 C CA . GLU A 1 100 ? 1.017 -11.793 -16.670 1.00 87.44 100 GLU A CA 1
ATOM 737 C C . GLU A 1 100 ? 0.371 -12.574 -15.515 1.00 87.44 100 GLU A C 1
ATOM 739 O O . GLU A 1 100 ? -0.606 -13.290 -15.740 1.00 87.44 100 GLU A O 1
ATOM 744 N N . VAL A 1 101 ? 0.834 -12.376 -14.271 1.00 90.69 101 VAL A N 1
ATOM 745 C CA . VAL A 1 101 ? 0.161 -12.915 -13.074 1.00 90.69 101 VAL A CA 1
ATOM 746 C C . VAL A 1 101 ? -1.268 -12.374 -12.976 1.00 90.69 101 VAL A C 1
ATOM 748 O O . VAL A 1 101 ? -2.203 -13.159 -12.802 1.00 90.69 101 VAL A O 1
ATOM 751 N N . GLU A 1 102 ? -1.453 -11.058 -13.127 1.00 89.25 102 GLU A N 1
ATOM 752 C CA . GLU A 1 102 ? -2.780 -10.425 -13.154 1.00 89.25 102 GLU A CA 1
ATOM 753 C C . GLU A 1 102 ? -3.655 -11.029 -14.262 1.00 89.25 102 GLU A C 1
ATOM 755 O O . GLU A 1 102 ? -4.762 -11.498 -14.000 1.00 89.25 102 GLU A O 1
ATOM 760 N N . ARG A 1 103 ? -3.151 -11.068 -15.500 1.00 87.56 103 ARG A N 1
ATOM 761 C CA . ARG A 1 103 ? -3.870 -11.555 -16.685 1.00 87.56 103 ARG A CA 1
ATOM 762 C C . ARG A 1 103 ? -4.311 -13.008 -16.534 1.00 87.56 103 ARG A C 1
ATOM 764 O O . ARG A 1 103 ? -5.471 -13.317 -16.814 1.00 87.56 103 ARG A O 1
ATOM 771 N N . SER A 1 104 ? -3.412 -13.870 -16.066 1.00 89.44 104 SER A N 1
ATOM 772 C CA . SER A 1 104 ? -3.670 -15.298 -15.860 1.00 89.44 104 SER A CA 1
ATOM 773 C C . SER A 1 104 ? -4.738 -15.546 -14.793 1.00 89.44 104 SER A C 1
ATOM 775 O O . SER A 1 104 ? -5.537 -16.473 -14.918 1.00 89.44 104 SER A O 1
ATOM 777 N N . ASN A 1 105 ? -4.814 -14.675 -13.784 1.00 88.44 105 ASN A N 1
ATOM 778 C CA . ASN A 1 105 ? -5.714 -14.833 -12.643 1.00 88.44 105 ASN A CA 1
ATOM 779 C C . ASN A 1 105 ? -6.936 -13.903 -12.669 1.00 88.44 105 ASN A C 1
ATOM 781 O O . ASN A 1 105 ? -7.775 -13.987 -11.777 1.00 88.44 105 ASN A O 1
ATOM 785 N N . LYS A 1 106 ? -7.103 -13.064 -13.702 1.00 80.38 106 LYS A N 1
ATOM 786 C CA . LYS A 1 106 ? -8.185 -12.063 -13.814 1.00 80.38 106 LYS A CA 1
ATOM 787 C C . LYS A 1 106 ? -9.601 -12.646 -13.717 1.00 80.38 106 LYS A C 1
ATOM 789 O O . LYS A 1 106 ? -10.550 -11.922 -13.440 1.00 80.38 106 LYS A O 1
ATOM 794 N N . ARG A 1 107 ? -9.761 -13.942 -13.995 1.00 76.56 107 ARG A N 1
ATOM 795 C CA . ARG A 1 107 ? -11.050 -14.650 -13.907 1.00 76.56 107 ARG A CA 1
ATOM 796 C C . ARG A 1 107 ? -11.331 -15.246 -12.524 1.00 76.56 107 ARG A C 1
ATOM 798 O O . ARG A 1 107 ? -12.414 -15.790 -12.336 1.00 76.56 107 ARG A O 1
ATOM 805 N N . SER A 1 108 ? -10.376 -15.190 -11.595 1.00 76.56 108 SER A N 1
ATOM 806 C CA . SER A 1 108 ? -10.594 -15.608 -10.212 1.00 76.56 108 SER A CA 1
ATOM 807 C C . SER A 1 108 ? -11.450 -14.565 -9.500 1.00 76.56 108 SER A C 1
ATOM 809 O O . SER A 1 108 ? -11.080 -13.394 -9.449 1.00 76.56 108 SER A O 1
ATOM 811 N N . ASP A 1 109 ? -12.587 -14.993 -8.957 1.00 75.19 109 ASP A N 1
ATOM 812 C CA . ASP A 1 109 ? -13.532 -14.117 -8.248 1.00 75.19 109 ASP A CA 1
ATOM 813 C C . ASP A 1 109 ? -13.315 -14.129 -6.721 1.00 75.19 109 ASP A C 1
ATOM 815 O O . ASP A 1 109 ? -14.060 -13.522 -5.950 1.00 75.19 109 ASP A O 1
ATOM 819 N N . THR A 1 110 ? -12.285 -14.837 -6.244 1.00 90.75 110 THR A N 1
ATOM 820 C CA . THR A 1 110 ? -12.019 -14.915 -4.806 1.00 90.75 110 THR A CA 1
ATOM 821 C C . THR A 1 110 ? -11.471 -13.588 -4.287 1.00 90.75 110 THR A C 1
ATOM 823 O O . THR A 1 110 ? -10.699 -12.880 -4.946 1.00 90.75 110 THR A O 1
ATOM 826 N N . VAL A 1 111 ? -11.888 -13.241 -3.073 1.00 92.38 111 VAL A N 1
ATOM 827 C CA . VAL A 1 111 ? -11.449 -12.028 -2.378 1.00 92.38 111 VAL A CA 1
ATOM 828 C C . VAL A 1 111 ? -9.939 -12.087 -2.115 1.00 92.38 111 VAL A C 1
ATOM 830 O O . VAL A 1 111 ? -9.235 -11.090 -2.260 1.00 92.38 111 VAL A O 1
ATOM 833 N N . GLU A 1 112 ? -9.419 -13.275 -1.815 1.00 91.19 112 GLU A N 1
ATOM 834 C CA . GLU A 1 112 ? -8.007 -13.536 -1.553 1.00 91.19 112 GLU A CA 1
ATOM 835 C C . GLU A 1 112 ? -7.146 -13.344 -2.802 1.00 91.19 112 GLU A C 1
ATOM 837 O O . GLU A 1 112 ? -6.063 -12.762 -2.710 1.00 91.19 112 GLU A O 1
ATOM 842 N N . THR A 1 113 ? -7.616 -13.785 -3.977 1.00 92.12 113 THR A N 1
ATOM 843 C CA . THR A 1 113 ? -6.899 -13.530 -5.231 1.00 92.12 113 THR A CA 1
ATOM 844 C C . THR A 1 113 ? -6.925 -12.043 -5.568 1.00 92.12 113 THR A C 1
ATOM 846 O O . THR A 1 113 ? -5.874 -11.496 -5.898 1.00 92.12 113 THR A O 1
ATOM 849 N N . ARG A 1 114 ? -8.071 -11.358 -5.423 1.00 92.19 114 ARG A N 1
ATOM 850 C CA . ARG A 1 114 ? -8.145 -9.897 -5.615 1.00 92.19 114 ARG A CA 1
ATOM 851 C C . ARG A 1 114 ? -7.170 -9.162 -4.702 1.00 92.19 114 ARG A C 1
ATOM 853 O O . ARG A 1 114 ? -6.424 -8.309 -5.176 1.00 92.19 114 ARG A O 1
ATOM 860 N N . LEU A 1 115 ? -7.113 -9.528 -3.422 1.00 93.88 115 LEU A N 1
ATOM 861 C CA . LEU A 1 115 ? -6.153 -8.941 -2.496 1.00 93.88 115 LEU A CA 1
ATOM 862 C C . LEU A 1 115 ? -4.707 -9.216 -2.932 1.00 93.88 115 LEU A C 1
ATOM 864 O O . LEU A 1 115 ? -3.914 -8.281 -2.977 1.00 93.88 115 LEU A O 1
ATOM 868 N N . ALA A 1 116 ? -4.359 -10.459 -3.279 1.00 93.81 116 ALA A N 1
ATOM 869 C CA . ALA A 1 116 ? -2.991 -10.823 -3.656 1.00 93.81 116 ALA A CA 1
ATOM 870 C C . ALA A 1 116 ? -2.517 -10.077 -4.908 1.00 93.81 116 ALA A C 1
ATOM 872 O O . ALA A 1 116 ? -1.419 -9.519 -4.922 1.00 93.81 116 ALA A O 1
ATOM 873 N N . LEU A 1 117 ? -3.361 -10.037 -5.942 1.00 93.00 117 LEU A N 1
ATOM 874 C CA . LEU A 1 117 ? -3.096 -9.286 -7.166 1.00 93.00 117 LEU A CA 1
ATOM 875 C C . LEU A 1 117 ? -2.987 -7.789 -6.877 1.00 93.00 117 LEU A C 1
ATOM 877 O O . LEU A 1 117 ? -2.066 -7.142 -7.367 1.00 93.00 117 LEU A O 1
ATOM 881 N N . GLY A 1 118 ? -3.866 -7.259 -6.025 1.00 92.81 118 GLY A N 1
ATOM 882 C CA . GLY A 1 118 ? -3.824 -5.871 -5.585 1.00 92.81 118 GLY A CA 1
ATOM 883 C C . GLY A 1 118 ? -2.504 -5.497 -4.910 1.00 92.81 118 GLY A C 1
ATOM 884 O O . GLY A 1 118 ? -1.863 -4.511 -5.277 1.00 92.81 118 GLY A O 1
ATOM 885 N N . TYR A 1 119 ? -2.055 -6.344 -3.986 1.00 92.31 119 TYR A N 1
ATOM 886 C CA . TYR A 1 119 ? -0.782 -6.212 -3.283 1.00 92.31 119 TYR A CA 1
ATOM 887 C C . TYR A 1 119 ? 0.410 -6.253 -4.246 1.00 92.31 119 TYR A C 1
ATOM 889 O O . TYR A 1 119 ? 1.316 -5.423 -4.164 1.00 92.31 119 TYR A O 1
ATOM 897 N N . LEU A 1 120 ? 0.392 -7.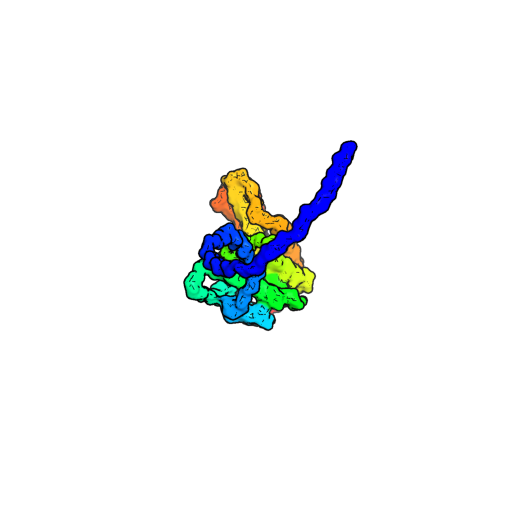210 -5.176 1.00 91.12 120 LEU A N 1
ATOM 898 C CA . LEU A 1 120 ? 1.442 -7.408 -6.169 1.00 91.12 120 LEU A CA 1
ATOM 899 C C . LEU A 1 120 ? 1.555 -6.208 -7.119 1.00 91.12 120 LEU A C 1
ATOM 901 O O . LEU A 1 120 ? 2.656 -5.728 -7.381 1.00 91.12 120 LEU A O 1
ATOM 905 N N . LEU A 1 121 ? 0.420 -5.711 -7.608 1.00 89.50 121 LEU A N 1
ATOM 906 C CA . LEU A 1 121 ? 0.348 -4.586 -8.535 1.00 89.50 121 LEU A CA 1
ATOM 907 C C . LEU A 1 121 ? 0.740 -3.260 -7.876 1.00 89.50 121 LEU A C 1
ATOM 909 O O . LEU A 1 121 ? 1.431 -2.461 -8.503 1.00 89.50 121 LEU A O 1
ATOM 913 N N . TRP A 1 122 ? 0.352 -3.034 -6.618 1.00 90.12 122 TRP A N 1
ATOM 914 C CA . TRP A 1 122 ? 0.699 -1.811 -5.891 1.00 90.12 122 TRP A CA 1
ATOM 915 C C . TRP A 1 122 ? 2.151 -1.825 -5.395 1.00 90.12 122 TRP A C 1
ATOM 917 O O . TRP A 1 122 ? 2.969 -1.010 -5.817 1.00 90.12 122 TRP A O 1
ATOM 927 N N . PHE A 1 123 ? 2.502 -2.776 -4.524 1.00 87.56 123 PHE A N 1
ATOM 928 C CA . PHE A 1 123 ? 3.798 -2.785 -3.834 1.00 87.56 123 PHE A CA 1
ATOM 929 C C . PHE A 1 123 ? 4.919 -3.427 -4.659 1.00 87.56 123 PHE A C 1
ATOM 931 O O . PHE A 1 123 ? 6.099 -3.191 -4.401 1.00 87.56 123 PHE A O 1
ATOM 938 N N . GLY A 1 124 ? 4.587 -4.253 -5.654 1.00 85.19 124 GLY A N 1
ATOM 939 C CA . GLY A 1 124 ? 5.579 -4.895 -6.521 1.00 85.19 124 GLY A CA 1
ATOM 940 C C . GLY A 1 124 ? 6.107 -3.992 -7.635 1.00 85.19 124 GLY A C 1
ATOM 941 O O . GLY A 1 124 ? 7.143 -4.297 -8.227 1.00 85.19 124 GLY A O 1
ATOM 942 N N . THR A 1 125 ? 5.421 -2.880 -7.914 1.00 77.06 125 THR A N 1
ATOM 943 C CA . THR A 1 125 ? 5.745 -1.970 -9.025 1.00 77.06 125 THR A CA 1
ATOM 944 C C . THR A 1 125 ? 6.302 -0.615 -8.564 1.00 77.06 125 THR A C 1
ATOM 946 O O . THR A 1 125 ? 6.885 0.101 -9.376 1.00 77.06 125 THR A O 1
ATOM 949 N N . ALA A 1 126 ? 6.228 -0.301 -7.263 1.00 64.38 126 ALA A N 1
ATOM 950 C CA . ALA A 1 126 ? 6.555 1.006 -6.679 1.00 64.38 126 ALA A CA 1
ATOM 951 C C . ALA A 1 126 ? 7.975 1.538 -6.978 1.00 64.38 126 ALA A C 1
ATOM 953 O O . ALA A 1 126 ? 8.157 2.742 -7.119 1.00 64.38 126 ALA A O 1
ATOM 954 N N . ASN A 1 127 ? 8.977 0.662 -7.114 1.00 54.72 127 ASN A N 1
ATOM 955 C CA . ASN A 1 127 ? 10.387 1.051 -7.284 1.00 54.72 127 ASN A CA 1
ATOM 956 C C . ASN A 1 127 ? 10.922 0.910 -8.713 1.00 54.72 127 ASN A C 1
ATOM 958 O O . ASN A 1 127 ? 12.120 1.083 -8.932 1.00 54.72 127 ASN A O 1
ATOM 962 N N . ARG A 1 128 ? 10.085 0.555 -9.695 1.00 57.38 128 ARG A N 1
ATOM 963 C CA . ARG A 1 128 ? 10.609 0.219 -11.029 1.00 57.38 128 ARG A CA 1
ATOM 964 C C . ARG A 1 128 ? 10.899 1.414 -11.919 1.00 57.38 128 ARG A C 1
ATOM 966 O O . ARG A 1 128 ? 11.518 1.214 -12.953 1.00 57.38 128 ARG A O 1
ATOM 973 N N . GLY A 1 129 ? 10.548 2.633 -11.501 1.00 42.16 129 GLY A N 1
ATOM 974 C CA . GLY A 1 129 ? 11.045 3.877 -12.106 1.00 42.16 129 GLY A CA 1
ATOM 975 C C . GLY A 1 129 ? 10.794 4.013 -13.609 1.00 42.16 129 GLY A C 1
ATOM 976 O O . GLY A 1 129 ? 11.416 4.848 -14.254 1.00 42.16 129 GLY A O 1
ATOM 977 N N . CYS A 1 130 ? 9.926 3.183 -14.183 1.00 41.28 130 CYS A N 1
ATOM 978 C CA . CYS A 1 130 ? 9.619 3.256 -15.590 1.00 41.28 130 CYS A CA 1
ATOM 979 C C . CYS A 1 130 ? 8.506 4.292 -15.769 1.00 41.28 130 CYS A C 1
ATOM 981 O O . CYS A 1 130 ? 7.489 4.206 -15.079 1.00 41.28 130 CYS A O 1
ATOM 983 N N . GLU A 1 131 ? 8.636 5.181 -16.755 1.00 43.59 131 GLU A N 1
ATOM 984 C CA . GLU A 1 131 ? 7.536 5.961 -17.357 1.00 43.59 131 GLU A CA 1
ATOM 985 C C . GLU A 1 131 ? 6.493 5.041 -18.043 1.00 43.59 131 GLU A C 1
ATOM 987 O O . GLU A 1 131 ? 5.883 5.376 -19.047 1.00 43.59 131 GLU A O 1
ATOM 992 N N . CYS A 1 132 ? 6.284 3.827 -17.533 1.00 43.62 132 CYS A N 1
ATOM 993 C CA . CYS A 1 132 ? 5.317 2.855 -18.028 1.00 43.62 132 CYS A CA 1
ATOM 994 C C . CYS A 1 132 ? 3.929 3.099 -17.416 1.00 43.62 132 CYS A C 1
ATOM 996 O O . CYS A 1 132 ? 3.183 2.154 -17.200 1.00 43.62 132 CYS A O 1
ATOM 998 N N . GLY A 1 133 ? 3.608 4.342 -17.055 1.00 42.94 133 GLY A N 1
ATOM 999 C CA . GLY A 1 133 ? 2.345 4.699 -16.404 1.00 42.94 133 GLY A CA 1
ATOM 1000 C C . GLY A 1 133 ? 1.166 4.777 -17.369 1.00 42.94 133 GLY A C 1
ATOM 1001 O O . GLY A 1 133 ? 0.038 4.509 -16.968 1.00 42.94 133 GLY A O 1
ATOM 1002 N N . ASP A 1 134 ? 1.422 5.056 -18.644 1.00 43.91 134 ASP A N 1
ATOM 1003 C CA . ASP A 1 134 ? 0.352 5.157 -19.622 1.00 43.91 134 ASP A CA 1
ATOM 1004 C C . ASP A 1 134 ? 0.018 3.760 -20.140 1.00 43.91 134 ASP A C 1
ATOM 1006 O O . ASP A 1 134 ? 0.784 3.136 -20.882 1.00 43.91 134 ASP A O 1
ATOM 1010 N N . ALA A 1 135 ? -1.153 3.245 -19.764 1.00 48.16 135 ALA A N 1
ATOM 1011 C CA . ALA A 1 135 ? -1.765 2.219 -20.585 1.00 48.16 135 ALA A CA 1
ATOM 1012 C C . ALA A 1 135 ? -1.972 2.841 -21.972 1.00 48.16 135 ALA A C 1
ATOM 1014 O O . ALA A 1 135 ? -2.768 3.767 -22.121 1.00 48.16 135 ALA A O 1
ATOM 1015 N N . GLU A 1 136 ? -1.272 2.336 -22.986 1.00 47.41 136 GLU A N 1
ATOM 1016 C CA . GLU A 1 136 ? -1.369 2.838 -24.368 1.00 47.41 136 GLU A CA 1
ATOM 1017 C C . GLU A 1 136 ? -2.812 2.825 -24.917 1.00 47.41 136 GLU A C 1
ATOM 1019 O O . GLU A 1 136 ? -3.132 3.537 -25.867 1.00 47.41 136 GLU A O 1
ATOM 1024 N N . ASP A 1 137 ? -3.699 2.071 -24.259 1.00 46.94 137 ASP A N 1
ATOM 1025 C CA . ASP A 1 137 ? -5.116 1.909 -24.578 1.00 46.94 137 ASP A CA 1
ATOM 1026 C C . ASP A 1 137 ? -6.054 2.853 -23.784 1.00 46.94 137 ASP A C 1
ATOM 1028 O O . ASP A 1 137 ? -7.277 2.724 -23.875 1.00 46.94 137 ASP A O 1
ATOM 1032 N N . GLY A 1 138 ? -5.521 3.763 -22.956 1.00 51.72 138 GLY A N 1
ATOM 1033 C CA . GLY A 1 138 ? -6.312 4.616 -22.053 1.00 51.72 138 GLY A CA 1
ATOM 1034 C C . GLY A 1 138 ? -6.924 3.874 -20.854 1.00 51.72 138 GLY A C 1
ATOM 1035 O O . GLY A 1 138 ? -7.902 4.335 -20.266 1.00 51.72 138 GLY A O 1
ATOM 1036 N N . GLY A 1 139 ? -6.392 2.693 -20.525 1.00 49.06 139 GLY A N 1
ATOM 1037 C CA . GLY A 1 139 ? -6.759 1.921 -19.336 1.00 49.06 139 GLY A CA 1
ATOM 1038 C C . GLY A 1 139 ? -6.074 2.409 -18.046 1.00 49.06 139 GLY A C 1
ATOM 1039 O O . GLY A 1 139 ? -5.136 3.198 -18.105 1.00 49.06 139 GLY A O 1
ATOM 1040 N N . PRO A 1 140 ? -6.513 1.920 -16.875 1.00 56.59 140 PRO A N 1
ATOM 1041 C CA . PRO A 1 140 ? -5.917 2.286 -15.591 1.00 56.59 140 PRO A CA 1
ATOM 1042 C C . PRO A 1 140 ? -4.479 1.774 -15.467 1.00 56.59 140 PRO A C 1
ATOM 1044 O O . PRO A 1 140 ? -4.191 0.657 -15.915 1.00 56.59 140 PRO A O 1
ATOM 1047 N N . ASP A 1 141 ? -3.595 2.537 -14.820 1.00 77.44 141 ASP A N 1
ATOM 1048 C CA . ASP A 1 141 ? -2.211 2.122 -14.556 1.00 77.44 141 ASP A CA 1
ATOM 1049 C C . ASP A 1 141 ? -2.144 0.918 -13.585 1.00 77.44 141 ASP A C 1
ATOM 1051 O O . ASP A 1 141 ? -3.139 0.513 -12.975 1.00 77.44 141 ASP A O 1
ATOM 1055 N N . ALA A 1 142 ? -0.976 0.276 -13.450 1.00 80.94 142 ALA A N 1
ATOM 1056 C CA . ALA A 1 142 ? -0.842 -0.911 -12.597 1.00 80.94 142 ALA A CA 1
ATOM 1057 C C . ALA A 1 142 ? -1.213 -0.636 -11.127 1.00 80.94 142 ALA A C 1
ATOM 1059 O O . ALA A 1 142 ? -1.851 -1.476 -10.491 1.00 80.94 142 ALA A O 1
ATOM 1060 N N . ARG A 1 143 ? -0.866 0.537 -10.591 1.00 85.25 143 ARG A N 1
ATOM 1061 C CA . ARG A 1 143 ? -1.179 0.914 -9.209 1.00 85.25 143 ARG A CA 1
ATOM 1062 C C . ARG A 1 143 ? -2.660 1.232 -9.047 1.00 85.25 143 ARG A C 1
ATOM 1064 O O . ARG A 1 143 ? -3.243 0.785 -8.066 1.00 85.25 143 ARG A O 1
ATOM 1071 N N . GLU A 1 144 ? -3.293 1.900 -10.005 1.00 86.31 144 GLU A N 1
ATOM 1072 C CA . GLU A 1 144 ? -4.741 2.136 -10.012 1.00 86.31 144 GLU A CA 1
ATOM 1073 C C . GLU A 1 144 ? -5.514 0.813 -9.991 1.00 86.31 144 GLU A C 1
ATOM 1075 O O . GLU A 1 144 ? -6.443 0.625 -9.195 1.00 86.31 144 GLU A O 1
ATOM 1080 N N . ARG A 1 145 ? -5.094 -0.153 -10.820 1.00 87.75 145 ARG A N 1
ATOM 1081 C CA . ARG A 1 145 ? -5.670 -1.505 -10.815 1.00 87.75 145 ARG A CA 1
ATOM 1082 C C . ARG A 1 145 ? -5.450 -2.190 -9.474 1.00 87.75 145 ARG A C 1
ATOM 1084 O O . ARG A 1 145 ? -6.400 -2.727 -8.905 1.00 87.75 145 ARG A O 1
ATOM 1091 N N . GLY A 1 146 ? -4.230 -2.119 -8.941 1.00 90.94 146 GLY A N 1
ATOM 1092 C CA . GLY A 1 146 ? -3.894 -2.698 -7.644 1.00 90.94 146 GLY A CA 1
ATOM 1093 C C . GLY A 1 146 ? -4.747 -2.130 -6.505 1.00 90.94 146 GLY A C 1
ATOM 1094 O O . GLY A 1 146 ? -5.341 -2.882 -5.727 1.00 90.94 146 GLY A O 1
ATOM 1095 N N . TYR A 1 147 ? -4.884 -0.804 -6.464 1.00 91.81 147 TYR A N 1
ATOM 1096 C CA . TYR A 1 147 ? -5.757 -0.085 -5.542 1.00 91.81 147 TYR A CA 1
ATOM 1097 C C . TYR A 1 147 ? -7.211 -0.534 -5.676 1.00 91.81 147 TYR A C 1
ATOM 1099 O O . TYR A 1 147 ? -7.835 -0.884 -4.676 1.00 91.81 147 TYR A O 1
ATOM 1107 N N . THR A 1 148 ? -7.737 -0.589 -6.900 1.00 91.94 148 THR A N 1
ATOM 1108 C CA . THR A 1 148 ? -9.124 -0.992 -7.169 1.00 91.94 148 THR A CA 1
ATOM 1109 C C . THR A 1 148 ? -9.410 -2.409 -6.672 1.00 91.94 148 THR A C 1
ATOM 1111 O O . THR A 1 148 ? -10.453 -2.652 -6.065 1.00 91.94 148 THR A O 1
ATOM 1114 N N . MET A 1 149 ? -8.478 -3.347 -6.867 1.00 93.12 149 MET A N 1
ATOM 1115 C CA . MET A 1 149 ? -8.631 -4.727 -6.395 1.00 93.12 149 MET A CA 1
ATOM 1116 C C . MET A 1 149 ? -8.634 -4.823 -4.865 1.00 93.12 149 MET A C 1
ATOM 1118 O O . MET A 1 149 ? -9.513 -5.474 -4.299 1.00 93.12 149 MET A O 1
ATOM 1122 N N . MET A 1 150 ? -7.706 -4.137 -4.187 1.00 94.44 150 MET A N 1
ATOM 1123 C CA . MET A 1 150 ? -7.687 -4.081 -2.717 1.00 94.44 150 MET A CA 1
ATOM 1124 C C . MET A 1 150 ? -8.929 -3.382 -2.168 1.00 94.44 150 MET A C 1
ATOM 1126 O O . MET A 1 150 ? -9.514 -3.833 -1.186 1.00 94.44 150 MET A O 1
ATOM 1130 N N . ARG A 1 151 ? -9.374 -2.310 -2.832 1.00 93.12 151 ARG A N 1
ATOM 1131 C CA . ARG A 1 151 ? -10.584 -1.576 -2.470 1.00 93.12 151 ARG A CA 1
ATOM 1132 C C . ARG A 1 151 ? -11.820 -2.452 -2.558 1.00 93.12 151 ARG A C 1
ATOM 1134 O O . ARG A 1 151 ? -12.586 -2.499 -1.605 1.00 93.12 151 ARG A O 1
ATOM 1141 N N . SER A 1 152 ? -11.961 -3.183 -3.656 1.00 93.69 152 SER A N 1
ATOM 1142 C CA . SER A 1 152 ? -13.060 -4.120 -3.856 1.00 93.69 152 SER A CA 1
ATOM 1143 C C . SER A 1 152 ? -13.068 -5.234 -2.803 1.00 93.69 152 SER A C 1
ATOM 1145 O O . SER A 1 152 ? -14.117 -5.514 -2.237 1.00 93.69 152 SER A O 1
ATOM 1147 N N . ALA A 1 153 ? -11.911 -5.819 -2.475 1.00 93.62 153 ALA A N 1
ATOM 1148 C CA . ALA A 1 153 ? -11.812 -6.829 -1.418 1.00 93.62 153 ALA A CA 1
ATOM 1149 C C . ALA A 1 153 ? -12.161 -6.268 -0.024 1.00 93.62 153 ALA A C 1
ATOM 1151 O O . ALA A 1 153 ? -12.805 -6.940 0.779 1.00 93.62 153 ALA A O 1
ATOM 1152 N N . ALA A 1 154 ? -11.771 -5.025 0.264 1.00 92.81 154 ALA A N 1
ATOM 1153 C CA . ALA A 1 154 ? -12.118 -4.352 1.513 1.00 92.81 154 ALA A CA 1
ATOM 1154 C C . ALA A 1 154 ? -13.612 -3.998 1.595 1.00 92.81 154 ALA A C 1
ATOM 1156 O O . ALA A 1 154 ? -14.205 -4.107 2.666 1.00 92.81 154 ALA A O 1
ATOM 1157 N N . ASP A 1 155 ? -14.224 -3.592 0.480 1.00 91.50 155 ASP A N 1
ATOM 1158 C CA . ASP A 1 155 ? -15.661 -3.302 0.406 1.00 91.50 155 ASP A CA 1
ATOM 1159 C C . ASP A 1 155 ? -16.512 -4.572 0.613 1.00 91.50 155 ASP A C 1
ATOM 1161 O O . ASP A 1 155 ? -17.613 -4.483 1.157 1.00 91.50 155 ASP A O 1
ATOM 1165 N N . ASP A 1 156 ? -15.962 -5.752 0.303 1.00 91.62 156 ASP A N 1
ATOM 1166 C CA . ASP A 1 156 ? -16.545 -7.059 0.644 1.00 91.62 156 ASP A CA 1
ATOM 1167 C C . ASP A 1 156 ? -16.346 -7.455 2.128 1.00 91.62 156 ASP A C 1
ATOM 1169 O O . ASP A 1 156 ? -16.792 -8.519 2.557 1.00 91.62 156 ASP A O 1
ATOM 1173 N N . GLY A 1 157 ? -15.702 -6.603 2.935 1.00 88.12 157 GLY A N 1
ATOM 1174 C CA . GLY A 1 157 ? -15.511 -6.802 4.376 1.00 88.12 157 GLY A CA 1
ATOM 1175 C C . GLY A 1 157 ? -14.303 -7.660 4.752 1.00 88.12 157 GLY A C 1
ATOM 1176 O O . GLY A 1 157 ? -14.267 -8.211 5.850 1.00 88.12 157 GLY A O 1
ATOM 1177 N N . TYR A 1 158 ? -13.318 -7.808 3.863 1.00 92.75 158 TYR A N 1
ATOM 1178 C CA . TYR A 1 158 ? -12.131 -8.612 4.143 1.00 92.75 158 TYR A CA 1
ATOM 1179 C C . TYR A 1 158 ? -11.073 -7.823 4.915 1.00 92.75 158 TYR A C 1
ATOM 1181 O O . TYR A 1 158 ? -10.380 -6.975 4.350 1.00 92.75 158 TYR A O 1
ATOM 1189 N N . ASP A 1 159 ? -10.920 -8.133 6.205 1.00 92.25 159 ASP A N 1
ATOM 1190 C CA . ASP A 1 159 ? -10.017 -7.416 7.117 1.00 92.25 159 ASP A CA 1
ATOM 1191 C C . ASP A 1 159 ? -8.577 -7.263 6.588 1.00 92.25 159 ASP A C 1
ATOM 1193 O O . ASP A 1 159 ? -8.055 -6.144 6.630 1.00 92.25 159 ASP A O 1
ATOM 1197 N N . PRO A 1 160 ? -7.927 -8.297 6.009 1.00 92.31 160 PRO A N 1
ATOM 1198 C CA . PRO A 1 160 ? -6.584 -8.133 5.453 1.00 92.31 160 PRO A CA 1
ATOM 1199 C C . PRO A 1 160 ? -6.511 -7.109 4.310 1.00 92.31 160 PRO A C 1
ATOM 1201 O O . PRO A 1 160 ? -5.491 -6.440 4.146 1.00 92.31 160 PRO A O 1
ATOM 1204 N N . ALA A 1 161 ? -7.587 -6.941 3.534 1.00 94.12 161 ALA A N 1
ATOM 1205 C CA . ALA A 1 161 ? -7.647 -5.920 2.491 1.00 94.12 161 ALA A CA 1
ATOM 1206 C C . ALA A 1 161 ? -7.817 -4.509 3.065 1.00 94.12 161 ALA A C 1
ATOM 1208 O O . ALA A 1 161 ? -7.268 -3.555 2.514 1.00 94.12 161 ALA A O 1
ATOM 1209 N N . ILE A 1 162 ? -8.518 -4.363 4.191 1.00 94.25 162 ILE A N 1
ATOM 1210 C CA . ILE A 1 162 ? -8.616 -3.080 4.898 1.00 94.25 162 ILE A CA 1
ATOM 1211 C C . ILE A 1 162 ? -7.236 -2.665 5.424 1.00 94.25 162 ILE A C 1
ATOM 1213 O O . ILE A 1 162 ? -6.818 -1.528 5.208 1.00 94.25 162 ILE A O 1
ATOM 1217 N N . GLU A 1 163 ? -6.489 -3.590 6.031 1.00 92.88 163 GLU A N 1
ATOM 1218 C CA . GLU A 1 163 ? -5.115 -3.336 6.490 1.00 92.88 163 GLU A CA 1
ATOM 1219 C C . GLU A 1 163 ? -4.170 -2.972 5.335 1.00 92.88 163 GLU A C 1
ATOM 1221 O O . GLU A 1 163 ? -3.357 -2.052 5.456 1.00 92.88 163 GLU A O 1
ATOM 1226 N N . ALA A 1 164 ? -4.319 -3.630 4.182 1.00 93.25 164 ALA A N 1
ATOM 1227 C CA . ALA A 1 164 ? -3.593 -3.277 2.965 1.00 93.25 164 ALA A CA 1
ATOM 1228 C C . ALA A 1 164 ? -3.888 -1.833 2.522 1.00 93.25 164 ALA A C 1
ATOM 1230 O O . ALA A 1 164 ? -2.967 -1.059 2.257 1.00 93.25 164 ALA A O 1
ATOM 1231 N N . LEU A 1 165 ? -5.168 -1.444 2.496 1.00 94.44 165 LEU A N 1
ATOM 1232 C CA . LEU A 1 165 ? -5.577 -0.087 2.132 1.00 94.44 165 LEU A CA 1
ATOM 1233 C C . LEU A 1 165 ? -5.061 0.975 3.100 1.00 94.44 165 LEU A C 1
ATOM 1235 O O . LEU A 1 165 ? -4.766 2.083 2.666 1.00 94.44 165 LEU A O 1
ATOM 1239 N N . ILE A 1 166 ? -4.930 0.665 4.390 1.00 95.06 166 ILE A N 1
ATOM 1240 C CA . ILE A 1 166 ? -4.351 1.598 5.364 1.00 95.06 166 ILE A CA 1
ATOM 1241 C C . ILE A 1 166 ? -2.904 1.943 4.979 1.00 95.06 166 ILE A C 1
ATOM 1243 O O . ILE A 1 166 ? -2.527 3.116 5.018 1.00 95.06 166 ILE A O 1
ATOM 1247 N N . GLN A 1 167 ? -2.114 0.952 4.546 1.00 92.25 167 GLN A N 1
ATOM 1248 C CA . GLN A 1 167 ? -0.745 1.182 4.062 1.00 92.25 167 GLN A CA 1
ATOM 1249 C C . GLN A 1 167 ? -0.734 1.994 2.763 1.00 92.25 167 GLN A C 1
ATOM 1251 O O . GLN A 1 167 ? 0.021 2.960 2.649 1.00 92.25 167 GLN A O 1
ATOM 1256 N N . VAL A 1 168 ? -1.616 1.648 1.821 1.00 92.94 168 VAL A N 1
ATOM 1257 C CA . VAL A 1 168 ? -1.802 2.383 0.561 1.00 92.94 168 VAL A CA 1
ATOM 1258 C C . VAL A 1 168 ? -2.127 3.851 0.835 1.00 92.94 168 VAL A C 1
ATOM 1260 O O . VAL A 1 168 ? -1.454 4.734 0.320 1.00 92.94 168 VAL A O 1
ATOM 1263 N N . TYR A 1 169 ? -3.099 4.140 1.700 1.00 94.44 169 TYR A N 1
ATOM 1264 C CA . TYR A 1 169 ? -3.500 5.510 2.029 1.00 94.44 169 TYR A CA 1
ATOM 1265 C C . TYR A 1 169 ? -2.393 6.313 2.706 1.00 94.44 169 TYR A C 1
ATOM 1267 O O . TYR A 1 169 ? -2.262 7.505 2.436 1.00 94.44 169 TYR A O 1
ATOM 1275 N N . MET A 1 170 ? -1.582 5.676 3.552 1.00 92.25 170 MET A N 1
ATOM 1276 C CA . MET A 1 170 ? -0.417 6.318 4.154 1.00 92.25 170 MET A CA 1
ATOM 1277 C C . MET A 1 170 ? 0.620 6.705 3.094 1.00 92.25 170 MET A C 1
ATOM 1279 O O . MET A 1 170 ? 1.069 7.851 3.065 1.00 92.25 170 MET A O 1
ATOM 1283 N N . GLU A 1 171 ? 0.972 5.788 2.193 1.00 89.75 171 GLU A N 1
ATOM 1284 C CA . GLU A 1 171 ? 1.884 6.079 1.082 1.00 89.75 171 GLU A CA 1
ATOM 1285 C C . GLU A 1 171 ? 1.322 7.182 0.172 1.00 89.75 171 GLU A C 1
ATOM 1287 O O . GLU A 1 171 ? 2.037 8.108 -0.219 1.00 89.75 171 GLU A O 1
ATOM 1292 N N . MET A 1 172 ? 0.021 7.121 -0.117 1.00 90.19 172 MET A N 1
ATOM 1293 C CA . MET A 1 172 ? -0.640 8.067 -1.006 1.00 90.19 172 MET A CA 1
ATOM 1294 C C . MET A 1 172 ? -0.657 9.492 -0.453 1.00 90.19 172 MET A C 1
ATOM 1296 O O . MET A 1 172 ? -0.279 10.433 -1.153 1.00 90.19 172 MET A O 1
ATOM 1300 N N . ALA A 1 173 ? -1.051 9.639 0.813 1.00 91.06 173 ALA A N 1
ATOM 1301 C CA . ALA A 1 173 ? -1.129 10.926 1.490 1.00 91.06 173 ALA A CA 1
ATOM 1302 C C . ALA A 1 173 ? 0.253 11.579 1.632 1.00 91.06 173 ALA A C 1
ATOM 1304 O O . ALA A 1 173 ? 0.410 12.767 1.360 1.00 91.06 173 ALA A O 1
ATOM 1305 N N . THR A 1 174 ? 1.262 10.793 2.018 1.00 87.19 174 THR A N 1
ATOM 1306 C CA . THR A 1 174 ? 2.635 11.287 2.212 1.00 87.19 174 THR A CA 1
ATOM 1307 C C . THR A 1 174 ? 3.288 11.707 0.899 1.00 87.19 174 THR A C 1
ATOM 1309 O O . THR A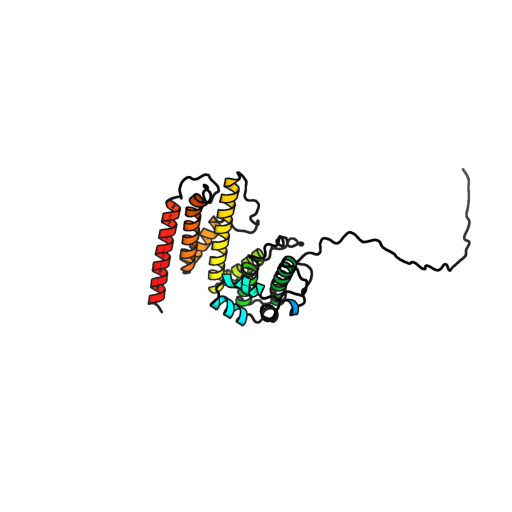 1 174 ? 3.973 12.729 0.849 1.00 87.19 174 THR A O 1
ATOM 1312 N N . THR A 1 175 ? 3.042 10.967 -0.184 1.00 86.88 175 THR A N 1
ATOM 1313 C CA . THR A 1 175 ? 3.547 11.310 -1.521 1.00 86.88 175 THR A CA 1
ATOM 1314 C C . THR A 1 175 ? 2.940 12.617 -2.031 1.00 86.88 175 THR A C 1
ATOM 1316 O O . THR A 1 175 ? 3.685 13.496 -2.466 1.00 86.88 175 THR A O 1
ATOM 1319 N N . GLU A 1 176 ? 1.618 12.784 -1.911 1.00 88.06 176 GLU A N 1
ATOM 1320 C CA . GLU A 1 176 ? 0.921 14.026 -2.275 1.00 88.06 176 GLU A CA 1
ATOM 1321 C C . GLU A 1 176 ? 1.463 15.223 -1.479 1.00 88.06 176 GLU A C 1
ATOM 1323 O O . GLU A 1 176 ? 1.875 16.219 -2.074 1.00 88.06 176 GLU A O 1
ATOM 1328 N N . ASP A 1 177 ? 1.557 15.113 -0.149 1.00 89.25 177 ASP A N 1
ATOM 1329 C CA . ASP A 1 177 ? 2.040 16.209 0.703 1.00 89.25 177 ASP A CA 1
ATOM 1330 C C . ASP A 1 177 ? 3.491 16.614 0.363 1.00 89.25 177 ASP A C 1
ATOM 1332 O O . ASP A 1 177 ? 3.834 17.801 0.342 1.00 89.25 177 ASP A O 1
ATOM 1336 N N . ARG A 1 178 ? 4.365 15.638 0.069 1.00 88.12 178 ARG A N 1
ATOM 1337 C CA . ARG A 1 178 ? 5.750 15.899 -0.366 1.00 88.12 178 ARG A CA 1
ATOM 1338 C C . ARG A 1 178 ? 5.800 16.599 -1.717 1.00 88.12 178 ARG A C 1
ATOM 1340 O O . ARG A 1 178 ? 6.615 17.509 -1.887 1.00 88.12 178 ARG A O 1
ATOM 1347 N N . LEU A 1 179 ? 4.958 16.186 -2.662 1.00 86.62 179 LEU A N 1
ATOM 1348 C CA . LEU A 1 179 ? 4.896 16.796 -3.984 1.00 86.62 179 LEU A CA 1
ATOM 1349 C C . LEU A 1 179 ? 4.388 18.239 -3.896 1.00 86.62 179 LEU A C 1
ATOM 1351 O O . LEU A 1 179 ? 5.029 19.130 -4.447 1.00 86.62 179 LEU A O 1
ATOM 1355 N N . HIS A 1 180 ? 3.322 18.497 -3.132 1.00 87.25 180 HIS A N 1
ATOM 1356 C CA . HIS A 1 180 ? 2.844 19.856 -2.858 1.00 87.25 180 HIS A CA 1
ATOM 1357 C C . HIS A 1 180 ? 3.938 20.730 -2.230 1.00 87.25 180 HIS A C 1
ATOM 1359 O O . HIS A 1 180 ? 4.174 21.851 -2.685 1.00 87.25 180 HIS A O 1
ATOM 1365 N N . ALA A 1 181 ? 4.664 20.214 -1.233 1.00 86.94 181 ALA A N 1
ATOM 1366 C CA . ALA A 1 181 ? 5.774 20.939 -0.615 1.00 86.94 181 ALA A CA 1
ATOM 1367 C C . ALA A 1 181 ? 6.917 21.232 -1.609 1.00 86.94 181 ALA A C 1
ATOM 1369 O O . ALA A 1 181 ? 7.509 22.316 -1.587 1.00 86.94 181 ALA A O 1
ATOM 1370 N N . TYR A 1 182 ? 7.234 20.285 -2.498 1.00 86.56 182 TYR A N 1
ATOM 1371 C CA . TYR A 1 182 ? 8.240 20.463 -3.546 1.00 86.56 182 TYR A CA 1
ATOM 1372 C C . TYR A 1 182 ? 7.808 21.494 -4.597 1.00 86.56 182 TYR A C 1
ATOM 1374 O O . TYR A 1 182 ? 8.596 22.379 -4.941 1.00 86.56 182 TYR A O 1
ATOM 1382 N N . ALA A 1 183 ? 6.567 21.407 -5.076 1.00 86.12 183 ALA A N 1
ATOM 1383 C CA . ALA A 1 183 ? 5.994 22.314 -6.062 1.00 86.12 183 ALA A CA 1
ATOM 1384 C C . ALA A 1 183 ? 5.900 23.746 -5.508 1.00 86.12 183 ALA A C 1
ATOM 1386 O O . ALA A 1 183 ? 6.366 24.687 -6.154 1.00 86.12 183 ALA A O 1
ATOM 1387 N N . GLY A 1 184 ? 5.452 23.898 -4.256 1.00 84.69 184 GLY A N 1
ATOM 1388 C CA . GLY A 1 184 ? 5.422 25.175 -3.538 1.00 84.69 184 GLY A CA 1
ATOM 1389 C C . GLY A 1 184 ? 6.797 25.843 -3.449 1.00 84.69 184 GLY A C 1
ATOM 1390 O O . GLY A 1 184 ? 6.932 27.026 -3.761 1.00 84.69 184 GLY A O 1
ATOM 1391 N N . ARG A 1 185 ? 7.856 25.069 -3.167 1.00 85.62 185 ARG A N 1
ATOM 1392 C CA . ARG A 1 185 ? 9.247 25.565 -3.184 1.00 85.62 185 ARG A CA 1
ATOM 1393 C C . ARG A 1 185 ? 9.678 26.117 -4.545 1.00 85.62 185 ARG A C 1
ATOM 1395 O O . ARG A 1 185 ? 10.540 26.993 -4.601 1.00 85.62 185 ARG A O 1
ATOM 1402 N N . LEU A 1 186 ? 9.116 25.596 -5.631 1.00 87.06 186 LEU A N 1
ATOM 1403 C CA . LEU A 1 186 ? 9.393 26.041 -6.996 1.00 87.06 186 LEU A CA 1
ATOM 1404 C C . LEU A 1 186 ? 8.387 27.085 -7.510 1.00 87.06 186 LEU A C 1
ATOM 1406 O O . LEU A 1 186 ? 8.565 27.571 -8.626 1.00 87.06 186 LEU A O 1
ATOM 1410 N N . GLY A 1 187 ? 7.359 27.435 -6.727 1.00 82.94 187 GLY A N 1
ATOM 1411 C CA . GLY A 1 187 ? 6.264 28.310 -7.155 1.00 82.94 187 GLY A CA 1
ATOM 1412 C C . GLY A 1 187 ? 5.418 27.713 -8.284 1.00 82.94 187 GLY A C 1
ATOM 1413 O O . GLY A 1 187 ? 4.990 28.451 -9.171 1.00 82.94 187 GLY A O 1
ATOM 1414 N N . LYS A 1 188 ? 5.244 26.387 -8.293 1.00 82.94 188 LYS A N 1
ATOM 1415 C CA . LYS A 1 188 ? 4.518 25.626 -9.322 1.00 82.94 188 LYS A CA 1
ATOM 1416 C C . LYS A 1 188 ? 3.357 24.833 -8.722 1.00 82.94 188 LYS A C 1
ATOM 1418 O O . LYS A 1 188 ? 3.331 24.598 -7.516 1.00 82.94 188 LYS A O 1
ATOM 1423 N N . GLU A 1 189 ? 2.446 24.391 -9.586 1.00 78.00 189 GLU A N 1
ATOM 1424 C CA . GLU A 1 189 ? 1.389 23.433 -9.249 1.00 78.00 189 GLU A CA 1
ATOM 1425 C C . GLU A 1 189 ? 1.900 21.979 -9.393 1.00 78.00 189 GLU A C 1
ATOM 1427 O O . GLU A 1 189 ? 2.802 21.727 -10.198 1.00 78.00 189 GLU A O 1
ATOM 1432 N N . PRO A 1 190 ? 1.379 21.017 -8.608 1.00 69.31 190 PRO A N 1
ATOM 1433 C CA . PRO A 1 190 ? 1.787 19.614 -8.659 1.00 69.31 190 PRO A CA 1
ATOM 1434 C C . PRO A 1 190 ? 1.013 18.849 -9.741 1.00 69.31 190 PRO A C 1
ATOM 1436 O O . PRO A 1 190 ? -0.069 18.321 -9.501 1.00 69.31 190 PRO A O 1
ATOM 1439 N N . GLU A 1 191 ? 1.579 18.800 -10.941 1.00 73.81 191 GLU A N 1
ATOM 1440 C CA . GLU A 1 191 ? 0.977 18.170 -12.128 1.00 73.81 191 GLU A CA 1
ATOM 1441 C C . GLU A 1 191 ? 1.229 16.646 -12.200 1.00 73.81 191 GLU A C 1
ATOM 1443 O O . GLU A 1 191 ? 0.618 15.963 -13.014 1.00 73.81 191 GLU A O 1
ATOM 1448 N N . ASP A 1 192 ? 2.080 16.099 -11.322 1.00 69.81 192 ASP A N 1
ATOM 1449 C CA . ASP A 1 192 ? 2.517 14.691 -11.348 1.00 69.81 192 ASP A CA 1
ATOM 1450 C C . ASP A 1 192 ? 1.585 13.717 -10.588 1.00 69.81 192 ASP A C 1
ATOM 1452 O O . ASP A 1 192 ? 1.883 12.525 -10.486 1.00 69.81 192 ASP A O 1
ATOM 1456 N N . ILE A 1 193 ? 0.476 14.196 -10.004 1.00 73.00 193 ILE A N 1
ATOM 1457 C CA . ILE A 1 193 ? -0.494 13.333 -9.305 1.00 73.00 193 ILE A CA 1
ATOM 1458 C C . ILE A 1 193 ? -1.495 12.777 -10.323 1.00 73.00 193 ILE A C 1
ATOM 1460 O O . ILE A 1 193 ? -2.178 13.571 -10.969 1.00 73.00 193 ILE A O 1
ATOM 1464 N N . PRO A 1 194 ? -1.661 11.445 -10.431 1.00 73.94 194 PRO A N 1
ATOM 1465 C CA . PRO A 1 194 ? -2.661 10.866 -11.322 1.00 73.94 194 PRO A CA 1
ATOM 1466 C C . PRO A 1 194 ? -4.088 11.309 -10.967 1.00 73.94 194 PRO A C 1
ATOM 1468 O O . PRO A 1 194 ? -4.453 11.352 -9.792 1.00 73.94 194 PRO A O 1
ATOM 1471 N N . ASP A 1 195 ? -4.934 11.540 -11.973 1.00 76.44 195 ASP A N 1
ATOM 1472 C CA . ASP A 1 195 ? -6.321 12.007 -11.789 1.00 76.44 195 ASP A CA 1
ATOM 1473 C C . ASP A 1 195 ? -7.187 11.075 -10.914 1.00 76.44 195 ASP A C 1
ATOM 1475 O O . ASP A 1 195 ? -8.140 11.519 -10.264 1.00 76.44 195 ASP A O 1
ATOM 1479 N N . TRP A 1 196 ? -6.872 9.776 -10.884 1.00 82.88 196 TRP A N 1
ATOM 1480 C CA . TRP A 1 196 ? -7.572 8.777 -10.069 1.00 82.88 196 TRP A CA 1
ATOM 1481 C C . TRP A 1 196 ? -7.145 8.792 -8.591 1.00 82.88 196 TRP A C 1
ATOM 1483 O O . TRP A 1 196 ? -7.850 8.239 -7.738 1.00 82.88 196 TRP A O 1
ATOM 1493 N N . TRP A 1 197 ? -6.013 9.421 -8.261 1.00 85.56 197 TRP A N 1
ATOM 1494 C CA . TRP A 1 197 ? -5.456 9.461 -6.912 1.00 85.56 197 TRP A CA 1
ATOM 1495 C C . TRP A 1 197 ? -6.313 10.364 -6.008 1.00 85.56 197 TRP A C 1
ATOM 1497 O O . TRP A 1 197 ? -6.484 11.557 -6.283 1.00 85.56 197 TRP A O 1
ATOM 1507 N N . PRO A 1 198 ? -6.897 9.851 -4.911 1.00 84.69 198 PRO A N 1
ATOM 1508 C CA . PRO A 1 198 ? -7.714 10.676 -4.038 1.00 84.69 198 PRO A CA 1
ATOM 1509 C C . PRO A 1 198 ? -6.860 11.703 -3.300 1.00 84.69 198 PRO A C 1
ATOM 1511 O O . PRO A 1 198 ? -5.814 11.362 -2.762 1.00 84.69 198 PRO A O 1
ATOM 1514 N N . LYS A 1 199 ? -7.388 12.926 -3.171 1.00 85.88 199 LYS A N 1
ATOM 1515 C CA . LYS A 1 199 ? -6.779 13.973 -2.342 1.00 85.88 199 LYS A CA 1
ATOM 1516 C C . LYS A 1 199 ? -6.509 13.493 -0.920 1.00 85.88 199 LYS A C 1
ATOM 1518 O O . LYS A 1 199 ? -7.358 12.824 -0.318 1.00 85.88 199 LYS A O 1
ATOM 1523 N N . SER A 1 200 ? -5.426 13.981 -0.340 1.00 85.31 200 SER A N 1
ATOM 1524 C CA . SER A 1 200 ? -4.920 13.563 0.964 1.00 85.31 200 SER A CA 1
ATOM 1525 C C . SER A 1 200 ? -5.951 13.716 2.092 1.00 85.31 200 SER A C 1
ATOM 1527 O O . SER A 1 200 ? -6.117 12.828 2.929 1.00 85.31 200 SER A O 1
ATOM 1529 N N . ASP A 1 201 ? -6.784 14.760 2.056 1.00 86.75 201 ASP A N 1
ATOM 1530 C CA . ASP A 1 201 ? -7.874 14.930 3.030 1.00 86.75 201 ASP A CA 1
ATOM 1531 C C . ASP A 1 201 ? -8.957 13.841 2.930 1.00 86.75 201 ASP A C 1
ATOM 1533 O O . ASP A 1 201 ? -9.530 13.429 3.942 1.00 86.75 201 ASP A O 1
ATOM 1537 N N . ARG A 1 202 ? -9.241 13.329 1.725 1.00 90.25 202 ARG A N 1
ATOM 1538 C CA . ARG A 1 202 ? -10.166 12.196 1.551 1.00 90.25 202 ARG A CA 1
ATOM 1539 C C . ARG A 1 202 ? -9.560 10.905 2.093 1.00 90.25 202 ARG A C 1
ATOM 1541 O O . ARG A 1 202 ? -10.294 10.109 2.676 1.00 90.25 202 ARG A O 1
ATOM 1548 N N . LEU A 1 203 ? -8.247 10.725 1.945 1.00 93.25 203 LEU A N 1
ATOM 1549 C CA . LEU A 1 203 ? -7.516 9.585 2.502 1.00 93.25 203 LEU A CA 1
ATOM 1550 C C . LEU A 1 203 ? -7.549 9.609 4.035 1.00 93.25 203 LEU A C 1
ATOM 1552 O O . LEU A 1 203 ? -7.905 8.608 4.656 1.00 93.25 203 LEU A O 1
ATOM 1556 N N . LEU A 1 204 ? -7.297 10.767 4.654 1.00 93.00 204 LEU A N 1
ATOM 1557 C CA . LEU A 1 204 ? -7.406 10.943 6.107 1.00 93.00 204 LEU A CA 1
ATOM 1558 C C . LEU A 1 204 ? -8.822 10.663 6.628 1.00 93.00 204 LEU A C 1
ATOM 1560 O O . LEU A 1 204 ? -8.978 10.008 7.658 1.00 93.00 204 LEU A O 1
ATOM 1564 N N . LEU A 1 205 ? -9.863 11.099 5.909 1.00 94.19 205 LEU A N 1
ATOM 1565 C CA . LEU A 1 205 ? -11.250 10.771 6.256 1.00 94.19 205 LEU A CA 1
ATOM 1566 C C . LEU A 1 205 ? -11.544 9.269 6.142 1.00 94.19 205 LEU A C 1
ATOM 1568 O O . LEU A 1 205 ? -12.304 8.735 6.949 1.00 94.19 205 LEU A O 1
ATOM 1572 N N . ALA A 1 206 ? -10.979 8.584 5.146 1.00 93.31 206 ALA A N 1
ATOM 1573 C CA . ALA A 1 206 ? -11.133 7.141 5.000 1.00 93.31 206 ALA A CA 1
ATOM 1574 C C . ALA A 1 206 ? -10.436 6.386 6.144 1.00 93.31 206 ALA A C 1
ATOM 1576 O O . ALA A 1 206 ? -11.047 5.503 6.746 1.00 93.31 206 ALA A O 1
ATOM 1577 N N . LEU A 1 207 ? -9.213 6.790 6.500 1.00 95.81 207 LEU A N 1
ATOM 1578 C CA . LEU A 1 207 ? -8.479 6.245 7.642 1.00 95.81 207 LEU A CA 1
ATOM 1579 C C . LEU A 1 207 ? -9.226 6.474 8.962 1.00 95.81 207 LEU A C 1
ATOM 1581 O O . LEU A 1 207 ? -9.348 5.553 9.762 1.00 95.81 207 LEU A O 1
ATOM 1585 N N . ASP A 1 208 ? -9.783 7.666 9.188 1.00 95.44 208 ASP A N 1
ATOM 1586 C CA . ASP A 1 208 ? -10.553 7.957 10.405 1.00 95.44 208 ASP A CA 1
ATOM 1587 C C . ASP A 1 208 ? -11.795 7.057 10.523 1.00 95.44 208 ASP A C 1
ATOM 1589 O O . ASP A 1 208 ? -12.107 6.558 11.607 1.00 95.44 208 ASP A O 1
ATOM 1593 N N . ARG A 1 209 ? -12.475 6.773 9.402 1.00 94.31 209 ARG A N 1
ATOM 1594 C CA . ARG A 1 209 ? -13.581 5.803 9.381 1.00 94.31 209 ARG A CA 1
ATOM 1595 C C . ARG A 1 209 ? -13.104 4.398 9.733 1.00 94.31 209 ARG A C 1
ATOM 1597 O O . ARG A 1 209 ? -13.714 3.784 10.599 1.00 94.31 209 ARG A O 1
ATOM 1604 N N . MET A 1 210 ? -12.020 3.923 9.117 1.00 94.31 210 MET A N 1
ATOM 1605 C CA . MET A 1 210 ? -11.435 2.606 9.413 1.00 94.31 210 MET A CA 1
ATOM 1606 C C . MET A 1 210 ? -11.025 2.486 10.888 1.00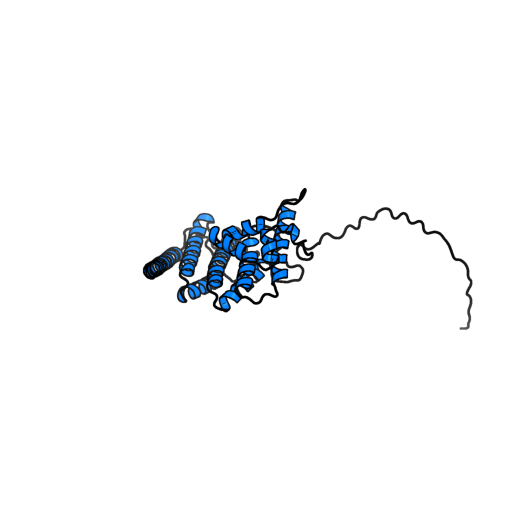 94.31 210 MET A C 1
ATOM 1608 O O . MET A 1 210 ? -11.283 1.477 11.542 1.00 94.31 210 MET A O 1
ATOM 1612 N N . ALA A 1 211 ? -10.453 3.548 11.454 1.00 94.06 211 ALA A N 1
ATOM 1613 C CA . ALA A 1 211 ? -10.084 3.582 12.860 1.00 94.06 211 ALA A CA 1
ATOM 1614 C C . ALA A 1 211 ? -11.313 3.447 13.774 1.00 94.06 211 ALA A C 1
ATOM 1616 O O . ALA A 1 211 ? -11.319 2.657 14.720 1.00 94.06 211 ALA A O 1
ATOM 1617 N N . LYS A 1 212 ? -12.391 4.169 13.448 1.00 91.81 212 LYS A N 1
ATOM 1618 C CA . LYS A 1 212 ? -13.665 4.123 14.182 1.00 91.81 212 LYS A CA 1
ATOM 1619 C C . LYS A 1 212 ? -14.412 2.797 14.032 1.00 91.81 212 LYS A C 1
ATOM 1621 O O . LYS A 1 212 ? -15.209 2.476 14.910 1.00 91.81 212 LYS A O 1
ATOM 1626 N N . THR A 1 213 ? -14.163 2.029 12.971 1.00 89.62 213 THR A N 1
ATOM 1627 C CA . THR A 1 213 ? -14.746 0.690 12.781 1.00 89.62 213 THR A CA 1
ATOM 1628 C C . THR A 1 213 ? -13.931 -0.431 13.426 1.00 89.62 213 THR A C 1
ATOM 1630 O O . THR A 1 213 ? -14.390 -1.567 13.423 1.00 89.62 213 THR A O 1
ATOM 1633 N N . GLY A 1 214 ? -12.781 -0.127 14.040 1.00 88.75 214 GLY A N 1
ATOM 1634 C CA . GLY A 1 214 ? -12.020 -1.079 14.857 1.00 88.75 214 GLY A CA 1
ATOM 1635 C C . GLY A 1 214 ? -10.589 -1.355 14.392 1.00 88.75 214 GLY A C 1
ATOM 1636 O O . GLY A 1 214 ? -9.864 -2.054 15.098 1.00 88.75 214 GLY A O 1
ATOM 1637 N N . HIS A 1 215 ? -10.141 -0.781 13.272 1.00 92.06 215 HIS A N 1
ATOM 1638 C CA . HIS A 1 215 ? -8.782 -0.991 12.759 1.00 92.06 215 HIS A CA 1
ATOM 1639 C C . HIS A 1 215 ? -7.797 -0.047 13.447 1.00 92.06 215 HIS A C 1
ATOM 1641 O O . HIS A 1 215 ? -7.577 1.087 13.018 1.00 92.06 215 HIS A O 1
ATOM 1647 N N . ALA A 1 216 ? -7.198 -0.501 14.550 1.00 92.75 216 ALA A N 1
ATOM 1648 C CA . ALA A 1 216 ? -6.289 0.323 15.347 1.00 92.75 216 ALA A CA 1
ATOM 1649 C C . ALA A 1 216 ? -5.092 0.849 14.529 1.00 92.75 216 ALA A C 1
ATOM 1651 O O . ALA A 1 216 ? -4.644 1.973 14.754 1.00 92.75 216 ALA A O 1
ATOM 1652 N N . SER A 1 217 ? -4.597 0.081 13.556 1.00 93.88 217 SER A N 1
ATOM 1653 C CA . SER A 1 217 ? -3.531 0.484 12.626 1.00 93.88 217 SER A CA 1
ATOM 1654 C C . SER A 1 217 ? -3.836 1.788 11.879 1.00 93.88 217 SER A C 1
ATOM 1656 O O . SER A 1 217 ? -2.916 2.565 11.621 1.00 93.88 217 SER A O 1
ATOM 1658 N N . ALA A 1 218 ? -5.107 2.103 11.613 1.00 96.25 218 ALA A N 1
ATOM 1659 C CA . ALA A 1 218 ? -5.493 3.358 10.976 1.00 96.25 218 ALA A CA 1
ATOM 1660 C C . ALA A 1 218 ? -5.201 4.579 11.866 1.00 96.25 218 ALA A C 1
ATOM 1662 O O . ALA A 1 218 ? -4.771 5.614 11.360 1.00 96.25 218 ALA A O 1
ATOM 1663 N N . TYR A 1 219 ? -5.335 4.463 13.195 1.00 97.06 219 TYR A N 1
ATOM 1664 C CA . TYR A 1 219 ? -4.908 5.528 14.113 1.00 97.06 219 TYR A CA 1
ATOM 1665 C C . TYR A 1 219 ? -3.400 5.773 14.036 1.00 97.06 219 TYR A C 1
ATOM 1667 O O . TYR A 1 219 ? -2.953 6.922 14.041 1.00 97.06 219 TYR A O 1
ATOM 1675 N N . LEU A 1 220 ? -2.614 4.700 13.923 1.00 95.94 220 LEU A N 1
ATOM 1676 C CA . LEU A 1 220 ? -1.172 4.810 13.742 1.00 95.94 220 LEU A CA 1
ATOM 1677 C C . LEU A 1 220 ? -0.822 5.474 12.402 1.00 95.94 220 LEU A C 1
ATOM 1679 O O . LEU A 1 220 ? 0.037 6.353 12.378 1.00 95.94 220 LEU A O 1
ATOM 1683 N N . ALA A 1 221 ? -1.508 5.109 11.318 1.00 96.19 221 ALA A N 1
ATOM 1684 C CA . ALA A 1 221 ? -1.306 5.708 10.000 1.00 96.19 221 ALA A CA 1
ATOM 1685 C C . ALA A 1 221 ? -1.621 7.214 9.993 1.00 96.19 221 ALA A C 1
ATOM 1687 O O . ALA A 1 221 ? -0.798 8.010 9.546 1.00 96.19 221 ALA A O 1
ATOM 1688 N N . ILE A 1 222 ? -2.757 7.634 10.566 1.00 96.44 222 ILE A N 1
ATOM 1689 C CA . ILE A 1 222 ? -3.109 9.062 10.699 1.00 96.44 222 ILE A CA 1
ATOM 1690 C C . ILE A 1 222 ? -2.049 9.805 11.517 1.00 96.44 222 ILE A C 1
ATOM 1692 O O . ILE A 1 222 ? -1.617 10.899 11.147 1.00 96.44 222 ILE A O 1
ATOM 1696 N N . SER A 1 223 ? -1.607 9.206 12.626 1.00 96.75 223 SER A N 1
ATOM 1697 C CA . SER A 1 223 ? -0.555 9.779 13.464 1.00 96.75 223 SER A CA 1
ATOM 1698 C C . SER A 1 223 ? 0.744 9.989 12.682 1.00 96.75 223 SER A C 1
ATOM 1700 O O . SER A 1 223 ? 1.343 11.065 12.789 1.00 96.75 223 SER A O 1
ATOM 1702 N N . ALA A 1 224 ? 1.146 9.006 11.871 1.00 95.25 224 ALA A N 1
ATOM 1703 C CA . ALA A 1 224 ? 2.335 9.074 11.030 1.00 95.25 224 ALA A CA 1
ATOM 1704 C C . ALA A 1 224 ? 2.223 10.180 9.970 1.00 95.25 224 ALA A C 1
ATOM 1706 O O . ALA A 1 224 ? 3.128 11.008 9.881 1.00 95.25 224 ALA A O 1
ATOM 1707 N N . ILE A 1 225 ? 1.092 10.268 9.258 1.00 94.94 225 ILE A N 1
ATOM 1708 C CA . ILE A 1 225 ? 0.840 11.321 8.258 1.00 94.94 225 ILE A CA 1
ATOM 1709 C C . ILE A 1 225 ? 0.946 12.708 8.903 1.00 94.94 225 ILE A C 1
ATOM 1711 O O . ILE A 1 225 ? 1.665 13.573 8.408 1.00 94.94 225 ILE A O 1
ATOM 1715 N N . TYR A 1 226 ? 0.291 12.937 10.045 1.00 95.19 226 TYR A N 1
ATOM 1716 C CA . TYR A 1 226 ? 0.383 14.234 10.721 1.00 95.19 226 TYR A CA 1
ATOM 1717 C C . TYR A 1 226 ? 1.785 14.551 11.237 1.00 95.19 226 TYR A C 1
ATOM 1719 O O . TYR A 1 226 ? 2.212 15.706 11.157 1.00 95.19 226 TYR A O 1
ATOM 1727 N N . SER A 1 227 ? 2.510 13.548 11.738 1.00 94.00 227 SER A N 1
ATOM 1728 C CA . SER A 1 227 ? 3.905 13.723 12.141 1.00 94.00 227 SER A CA 1
ATOM 1729 C C . SER A 1 227 ? 4.763 14.133 10.949 1.00 94.00 227 SER A C 1
ATOM 1731 O O . SER A 1 227 ? 5.564 15.057 11.055 1.00 94.00 227 SER A O 1
ATOM 1733 N N . GLU A 1 228 ? 4.592 13.474 9.807 1.00 92.12 228 GLU A N 1
ATOM 1734 C CA . GLU A 1 228 ? 5.345 13.776 8.598 1.00 92.12 228 GLU A CA 1
ATOM 1735 C C . GLU A 1 228 ? 5.035 15.181 8.078 1.00 92.12 228 GLU A C 1
ATOM 1737 O O . GLU A 1 228 ? 5.957 15.970 7.874 1.00 92.12 228 GLU A O 1
ATOM 1742 N N . ARG A 1 229 ? 3.752 15.549 7.982 1.00 93.19 229 ARG A N 1
ATOM 1743 C CA . ARG A 1 229 ? 3.328 16.905 7.596 1.00 93.19 229 ARG A CA 1
ATOM 1744 C C . ARG A 1 229 ? 3.932 17.989 8.484 1.00 93.19 229 ARG A C 1
ATOM 1746 O O . ARG A 1 229 ? 4.296 19.056 7.993 1.00 93.19 229 ARG A O 1
ATOM 1753 N N . ALA A 1 230 ? 4.040 17.733 9.787 1.00 91.25 230 ALA A N 1
ATOM 1754 C CA . ALA A 1 230 ? 4.689 18.655 10.712 1.00 91.25 230 ALA A CA 1
ATOM 1755 C C . ALA A 1 230 ? 6.197 18.778 10.424 1.00 91.25 230 ALA A C 1
ATOM 1757 O O . ALA A 1 230 ? 6.748 19.877 10.480 1.00 91.25 230 ALA A O 1
ATOM 1758 N N . LEU A 1 231 ? 6.864 17.673 10.082 1.00 90.25 231 LEU A N 1
ATOM 1759 C CA . LEU A 1 231 ? 8.297 17.644 9.782 1.00 90.25 231 LEU A CA 1
ATOM 1760 C C . LEU A 1 231 ? 8.653 18.251 8.415 1.00 90.25 231 LEU A C 1
ATOM 1762 O O . LEU A 1 231 ? 9.778 18.735 8.263 1.00 90.25 231 LEU A O 1
ATOM 1766 N N . LEU A 1 232 ? 7.716 18.295 7.457 1.00 90.06 232 LEU A N 1
ATOM 1767 C CA . LEU A 1 232 ? 7.950 18.864 6.121 1.00 90.06 232 LEU A CA 1
ATOM 1768 C C . LEU A 1 232 ? 8.512 20.285 6.181 1.00 90.06 232 LEU A C 1
ATOM 1770 O O . LEU A 1 232 ? 9.481 20.573 5.484 1.00 90.06 232 LEU A O 1
ATOM 1774 N N . VAL A 1 233 ? 8.004 21.136 7.079 1.00 90.38 233 VAL A N 1
ATOM 1775 C CA . VAL A 1 233 ? 8.479 22.525 7.214 1.00 90.38 233 VAL A CA 1
ATOM 1776 C C . VAL A 1 233 ? 9.976 22.585 7.518 1.00 90.38 233 VAL A C 1
ATOM 1778 O O . VAL A 1 233 ? 10.691 23.403 6.946 1.00 90.38 233 VAL A O 1
ATOM 1781 N N . GLY A 1 234 ? 10.468 21.699 8.387 1.00 87.00 234 GLY A N 1
ATOM 1782 C CA . GLY A 1 234 ? 11.893 21.628 8.713 1.00 87.00 234 GLY A CA 1
ATOM 1783 C C . GLY A 1 234 ? 12.751 21.140 7.544 1.00 87.00 234 GLY A C 1
ATOM 1784 O O . GLY A 1 234 ? 13.894 21.569 7.408 1.00 87.00 234 GLY A O 1
ATOM 1785 N N . ALA A 1 235 ? 12.201 20.273 6.690 1.00 86.62 235 ALA A N 1
ATOM 1786 C CA . ALA A 1 235 ? 12.906 19.700 5.546 1.00 86.62 235 ALA A CA 1
ATOM 1787 C C . ALA A 1 235 ? 12.881 20.600 4.296 1.00 86.62 235 ALA A C 1
ATOM 1789 O O . ALA A 1 235 ? 13.836 20.600 3.520 1.00 86.62 235 ALA A O 1
ATOM 1790 N N . THR A 1 236 ? 11.800 21.356 4.078 1.00 88.44 236 THR A N 1
ATOM 1791 C CA . THR A 1 236 ? 11.542 22.061 2.808 1.00 88.44 236 THR A CA 1
ATOM 1792 C C . THR A 1 236 ? 11.345 23.571 2.955 1.00 88.44 236 THR A C 1
ATOM 1794 O O . THR A 1 236 ? 11.382 24.281 1.948 1.00 88.44 236 THR A O 1
ATOM 1797 N N . GLY A 1 237 ? 11.115 24.083 4.170 1.00 90.12 237 GLY A N 1
ATOM 1798 C CA . GLY A 1 237 ? 10.684 25.467 4.410 1.00 90.12 237 GLY A CA 1
ATOM 1799 C C . GLY A 1 237 ? 9.228 25.756 4.016 1.00 90.12 237 GLY A C 1
ATOM 1800 O O . GLY A 1 237 ? 8.819 26.917 4.011 1.00 90.12 237 GLY A O 1
ATOM 1801 N N . HIS A 1 238 ? 8.456 24.722 3.668 1.00 91.38 238 HIS A N 1
ATOM 1802 C CA . HIS A 1 238 ? 7.065 24.821 3.230 1.00 91.38 238 HIS A CA 1
ATOM 1803 C C . HIS A 1 238 ? 6.191 23.846 4.025 1.00 91.38 238 HIS A C 1
ATOM 1805 O O . HIS A 1 238 ? 6.660 22.795 4.467 1.00 91.38 238 HIS A O 1
ATOM 1811 N N . ASP A 1 239 ? 4.928 24.202 4.242 1.00 91.25 239 ASP A N 1
ATOM 1812 C CA . ASP A 1 239 ? 3.949 23.289 4.828 1.00 91.25 239 ASP A CA 1
ATOM 1813 C C . ASP A 1 239 ? 3.484 22.220 3.818 1.00 91.25 239 ASP A C 1
ATOM 1815 O O . ASP A 1 239 ? 3.882 22.202 2.653 1.00 91.25 239 ASP A O 1
ATOM 1819 N N . HIS A 1 240 ? 2.631 21.309 4.283 1.00 86.19 240 HIS A N 1
ATOM 1820 C CA . HIS A 1 240 ? 2.048 20.230 3.480 1.00 86.19 240 HIS A CA 1
ATOM 1821 C C . HIS A 1 240 ? 1.112 20.708 2.354 1.00 86.19 240 HIS A C 1
ATOM 1823 O O . HIS A 1 240 ? 0.720 19.905 1.518 1.00 86.19 240 HIS A O 1
ATOM 1829 N N . LEU A 1 241 ? 0.755 21.996 2.320 1.00 87.25 241 LEU A N 1
ATOM 1830 C CA . LEU A 1 241 ? -0.020 22.617 1.245 1.00 87.25 241 LEU A CA 1
ATOM 1831 C C . LEU A 1 241 ? 0.877 23.396 0.268 1.00 87.25 241 LEU A C 1
ATOM 1833 O O . LEU A 1 241 ? 0.371 24.006 -0.671 1.00 87.25 241 LEU A O 1
ATOM 1837 N N . GLY A 1 242 ? 2.196 23.405 0.488 1.00 86.81 242 GLY A N 1
ATOM 1838 C CA . GLY A 1 242 ? 3.156 24.145 -0.328 1.00 86.81 242 GLY A CA 1
ATOM 1839 C C . GLY A 1 242 ? 3.300 25.624 0.042 1.00 86.81 242 GLY A C 1
ATOM 1840 O O . GLY A 1 242 ? 3.986 26.356 -0.669 1.00 86.81 242 GLY A O 1
ATOM 1841 N N . ASN A 1 243 ? 2.715 26.092 1.149 1.00 90.19 243 ASN A N 1
ATOM 1842 C CA . ASN A 1 243 ? 2.871 27.484 1.575 1.00 90.19 243 ASN A CA 1
ATOM 1843 C C . ASN A 1 243 ? 4.185 27.679 2.346 1.00 90.19 243 ASN A C 1
ATOM 1845 O O . ASN A 1 243 ? 4.540 26.828 3.167 1.00 90.19 243 ASN A O 1
ATOM 1849 N N . PRO A 1 244 ? 4.890 28.813 2.171 1.00 90.88 244 PRO A N 1
ATOM 1850 C CA . PRO A 1 244 ? 6.065 29.131 2.975 1.00 90.88 244 PRO A CA 1
ATOM 1851 C C . PRO A 1 244 ? 5.747 29.127 4.475 1.00 90.88 244 PRO A C 1
ATOM 1853 O O . PRO A 1 244 ? 4.857 29.844 4.938 1.00 90.88 244 PRO A O 1
ATOM 1856 N N . ALA A 1 245 ? 6.517 28.367 5.252 1.00 92.56 245 ALA A N 1
ATOM 1857 C CA . ALA A 1 245 ? 6.324 28.225 6.690 1.00 92.56 245 ALA A CA 1
ATOM 1858 C C . ALA A 1 245 ? 7.670 28.248 7.426 1.00 92.56 245 ALA A C 1
ATOM 1860 O O . ALA A 1 245 ? 8.679 27.739 6.948 1.00 92.56 245 ALA A O 1
ATOM 1861 N N . LYS A 1 246 ? 7.698 28.857 8.617 1.00 91.31 246 LYS A N 1
ATOM 1862 C CA . LYS A 1 246 ? 8.918 28.967 9.447 1.00 91.31 246 LYS A CA 1
ATOM 1863 C C . LYS A 1 246 ? 8.950 27.994 10.624 1.00 91.31 246 LYS A C 1
ATOM 1865 O O . LYS A 1 246 ? 9.975 27.868 11.285 1.00 91.31 246 LYS A O 1
ATOM 1870 N N . SER A 1 247 ? 7.833 27.335 10.906 1.00 92.00 247 SER A N 1
ATOM 1871 C CA . SER A 1 247 ? 7.703 26.349 11.974 1.00 92.00 247 SER A CA 1
ATOM 1872 C C . SER A 1 247 ? 6.585 25.358 11.643 1.00 92.00 247 SER A C 1
ATOM 1874 O O . SER A 1 247 ? 5.625 25.757 10.978 1.00 92.00 247 SER A O 1
ATOM 1876 N N . PRO A 1 248 ? 6.665 24.108 12.132 1.00 91.12 248 PRO A N 1
ATOM 1877 C CA . PRO A 1 248 ? 5.567 23.145 12.042 1.00 91.12 248 PRO A CA 1
ATOM 1878 C C . PRO A 1 248 ? 4.254 23.694 12.618 1.00 91.12 248 PRO A C 1
ATOM 1880 O O . PRO A 1 248 ? 4.285 24.435 13.602 1.00 91.12 248 PRO A O 1
ATOM 1883 N N . ASP A 1 249 ? 3.105 23.295 12.059 1.00 90.81 249 ASP A N 1
ATOM 1884 C CA . ASP A 1 249 ? 1.794 23.623 12.638 1.00 90.81 249 ASP A CA 1
ATOM 1885 C C . ASP A 1 249 ? 1.606 22.858 13.966 1.00 90.81 249 ASP A C 1
ATOM 1887 O O . ASP A 1 249 ? 1.547 21.620 13.956 1.00 90.81 249 ASP A O 1
ATOM 1891 N N . PRO A 1 250 ? 1.473 23.552 15.115 1.00 92.12 250 PRO A N 1
ATOM 1892 C CA . PRO A 1 250 ? 1.279 22.903 16.410 1.00 92.12 250 PRO A CA 1
ATOM 1893 C C . PRO A 1 250 ? 0.052 21.988 16.451 1.00 92.12 250 PRO A C 1
ATOM 1895 O O . PRO A 1 250 ? 0.055 20.993 17.171 1.00 92.12 250 PRO A O 1
ATOM 1898 N N . ARG A 1 251 ? -0.986 22.277 15.656 1.00 94.06 251 ARG A N 1
ATOM 1899 C CA . ARG A 1 251 ? -2.204 21.457 15.590 1.00 94.06 251 ARG A CA 1
ATOM 1900 C C . ARG A 1 251 ? -1.924 20.076 15.006 1.00 94.06 251 ARG A C 1
ATOM 1902 O O . ARG A 1 251 ? -2.502 19.105 15.481 1.00 94.06 251 ARG A O 1
ATOM 1909 N N . LEU A 1 252 ? -1.024 19.974 14.024 1.00 93.25 252 LEU A N 1
ATOM 1910 C CA . LEU A 1 252 ? -0.624 18.690 13.436 1.00 93.25 252 LEU A CA 1
ATOM 1911 C C . LEU A 1 252 ? 0.184 17.856 14.434 1.00 93.25 252 LEU A C 1
ATOM 1913 O O . LEU A 1 252 ? -0.033 16.653 14.549 1.00 93.25 252 LEU A O 1
ATOM 1917 N N . ILE A 1 253 ? 1.064 18.500 15.206 1.00 93.81 253 ILE A N 1
ATOM 1918 C CA . ILE A 1 253 ? 1.835 17.837 16.267 1.00 93.81 253 ILE A CA 1
ATOM 1919 C C . ILE A 1 253 ? 0.897 17.272 17.337 1.00 93.81 253 ILE A C 1
ATOM 1921 O O . ILE A 1 253 ? 1.012 16.104 17.711 1.00 93.81 253 ILE A O 1
ATOM 1925 N N . GLU A 1 254 ? -0.041 18.083 17.826 1.00 96.25 254 GLU A N 1
ATOM 1926 C CA . GLU A 1 254 ? -0.990 17.643 18.850 1.00 96.25 254 GLU A CA 1
ATOM 1927 C C . GLU A 1 254 ? -1.946 16.566 18.321 1.00 96.25 254 GLU A C 1
ATOM 1929 O O . GLU A 1 254 ? -2.194 15.579 19.015 1.00 96.25 254 GLU A O 1
ATOM 1934 N N . ALA A 1 255 ? -2.407 16.677 17.071 1.00 95.25 255 ALA A N 1
ATOM 1935 C CA . ALA A 1 255 ? -3.205 15.633 16.430 1.00 95.25 255 ALA A CA 1
ATOM 1936 C C . ALA A 1 255 ? -2.421 14.318 16.311 1.00 95.25 255 ALA A C 1
ATOM 1938 O O . ALA A 1 255 ? -2.933 13.263 16.686 1.00 95.25 255 ALA A O 1
ATOM 1939 N N . SER A 1 256 ? -1.164 14.370 15.857 1.00 96.19 256 SER A N 1
ATOM 1940 C CA . SER A 1 256 ? -0.303 13.189 15.757 1.00 96.19 256 SER A CA 1
ATOM 1941 C C . SER A 1 256 ? -0.162 12.472 17.104 1.00 96.19 256 SER A C 1
ATOM 1943 O O . SER A 1 256 ? -0.380 11.259 17.178 1.00 96.19 256 SER A O 1
ATOM 1945 N N . LYS A 1 257 ? 0.106 13.216 18.188 1.00 97.25 257 LYS A N 1
ATOM 1946 C CA . LYS A 1 257 ? 0.182 12.664 19.551 1.00 97.25 257 LYS A CA 1
ATOM 1947 C C . LYS A 1 257 ? -1.144 12.067 20.015 1.00 97.25 257 LYS A C 1
ATOM 1949 O O . LYS A 1 257 ? -1.148 10.985 20.596 1.00 97.25 257 LYS A O 1
ATOM 1954 N N . ALA A 1 258 ? -2.261 12.752 19.769 1.00 96.69 258 ALA A N 1
ATOM 1955 C CA . ALA A 1 258 ? -3.582 12.282 20.175 1.00 96.69 258 ALA A CA 1
ATOM 1956 C C . ALA A 1 258 ? -3.924 10.941 19.511 1.00 96.69 258 ALA A C 1
ATOM 1958 O O . ALA A 1 258 ? -4.292 9.989 20.196 1.00 96.69 258 ALA A O 1
ATOM 1959 N N . TYR A 1 259 ? -3.719 10.833 18.198 1.00 96.50 259 TYR A N 1
ATOM 1960 C CA . TYR A 1 259 ? -3.943 9.591 17.461 1.00 96.50 259 TYR A CA 1
ATOM 1961 C C . TYR A 1 259 ? -2.987 8.470 17.879 1.00 96.50 259 TYR A C 1
ATOM 1963 O O . TYR A 1 259 ? -3.415 7.326 18.042 1.00 96.50 259 TYR A O 1
ATOM 1971 N N . ARG A 1 260 ? -1.713 8.798 18.136 1.00 96.75 260 ARG A N 1
ATOM 1972 C CA . ARG A 1 260 ? -0.736 7.836 18.659 1.00 96.75 260 ARG A CA 1
ATOM 1973 C C . ARG A 1 260 ? -1.186 7.249 19.992 1.00 96.75 260 ARG A C 1
ATOM 1975 O O . ARG A 1 260 ? -1.149 6.035 20.162 1.00 96.75 260 ARG A O 1
ATOM 1982 N N . LYS A 1 261 ? -1.639 8.105 20.907 1.00 96.94 261 LYS A N 1
ATOM 1983 C CA . LYS A 1 261 ? -2.114 7.697 22.228 1.00 96.94 261 LYS A CA 1
ATOM 1984 C C . LYS A 1 261 ? -3.293 6.726 22.126 1.00 96.94 261 LYS A C 1
ATOM 1986 O O . LYS A 1 261 ? -3.285 5.690 22.779 1.00 96.94 261 LYS A O 1
ATOM 1991 N N . VAL A 1 262 ? -4.275 7.025 21.273 1.00 95.94 262 VAL A N 1
ATOM 1992 C CA . VAL A 1 262 ? -5.434 6.139 21.071 1.00 95.94 262 VAL A CA 1
ATOM 1993 C C . VAL A 1 262 ? -5.003 4.790 20.492 1.00 95.94 262 VAL A C 1
ATOM 1995 O O . VAL A 1 262 ? -5.496 3.753 20.930 1.00 95.94 262 VAL A O 1
ATOM 1998 N N . TRP A 1 263 ? -4.057 4.771 19.547 1.00 95.88 263 TRP A N 1
ATOM 1999 C CA . TRP A 1 263 ? -3.495 3.514 19.046 1.00 95.88 263 TRP A CA 1
ATOM 2000 C C . TRP A 1 263 ? -2.827 2.691 20.159 1.00 95.88 263 TRP A C 1
ATOM 2002 O O . TRP A 1 263 ? -3.062 1.487 20.239 1.00 95.88 263 TRP A O 1
ATOM 2012 N N . GLU A 1 264 ? -2.039 3.322 21.035 1.00 94.81 264 GLU A N 1
ATOM 2013 C CA . GLU A 1 264 ? -1.381 2.650 22.169 1.00 94.81 264 GLU A CA 1
ATOM 2014 C C . GLU A 1 264 ? -2.405 2.044 23.138 1.00 94.81 264 GLU A C 1
ATOM 2016 O O . GLU A 1 264 ? -2.272 0.881 23.524 1.00 94.81 264 GLU A O 1
ATOM 2021 N N . GLU A 1 265 ? -3.464 2.788 23.464 1.00 93.81 265 GLU A N 1
ATOM 2022 C CA . GLU A 1 265 ? -4.577 2.312 24.294 1.00 93.81 265 GLU A CA 1
ATOM 2023 C C . GLU A 1 265 ? -5.278 1.101 23.643 1.00 93.81 265 GLU A C 1
ATOM 2025 O O . GLU A 1 265 ? -5.447 0.058 24.277 1.00 93.81 265 GLU A O 1
ATOM 2030 N N . LYS A 1 266 ? -5.609 1.185 22.348 1.00 91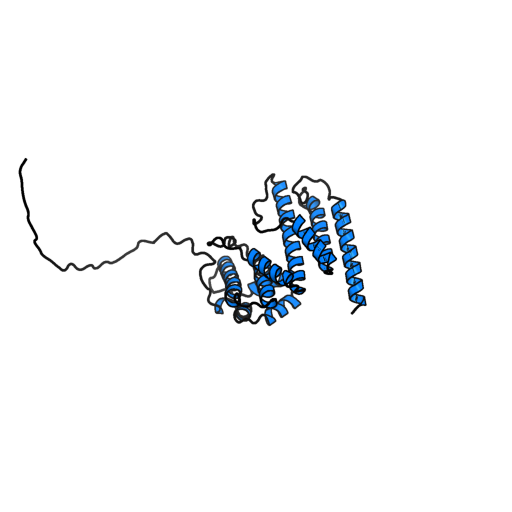.12 266 LYS A N 1
ATOM 2031 C CA . LYS A 1 266 ? -6.280 0.106 21.595 1.00 91.12 266 LYS A CA 1
ATOM 2032 C C . LYS A 1 266 ? -5.421 -1.148 21.444 1.00 91.12 266 LYS A C 1
ATOM 2034 O O . LYS A 1 266 ? -5.931 -2.270 21.516 1.00 91.12 266 LYS A O 1
ATOM 2039 N N . ARG A 1 267 ? -4.116 -0.972 21.242 1.00 87.62 267 ARG A N 1
ATOM 2040 C CA . ARG A 1 267 ? -3.156 -2.074 21.182 1.00 87.62 267 ARG A CA 1
ATOM 2041 C C . ARG A 1 267 ? -3.089 -2.804 22.524 1.00 87.62 267 ARG A C 1
ATOM 2043 O O . ARG A 1 267 ? -3.219 -4.025 22.546 1.00 87.62 267 ARG A O 1
ATOM 2050 N N . ALA A 1 268 ? -2.964 -2.069 23.628 1.00 87.06 268 ALA A N 1
ATOM 2051 C CA . ALA A 1 268 ? -2.926 -2.653 24.968 1.00 87.06 268 ALA A CA 1
ATOM 2052 C C . ALA A 1 268 ? -4.222 -3.420 25.305 1.00 87.06 268 ALA A C 1
ATOM 2054 O O . ALA A 1 268 ? -4.170 -4.525 25.837 1.00 87.06 268 ALA A O 1
ATOM 2055 N N . GLU A 1 269 ? -5.392 -2.892 24.925 1.00 86.31 269 GLU A N 1
ATOM 2056 C CA . GLU A 1 269 ? -6.686 -3.586 25.072 1.00 86.31 269 GLU A CA 1
ATOM 2057 C C . GLU A 1 269 ? -6.774 -4.911 24.290 1.00 86.31 269 GLU A C 1
ATOM 2059 O O . GLU A 1 269 ? -7.601 -5.769 24.615 1.00 86.31 269 GLU A O 1
ATOM 2064 N N . SER A 1 270 ? -5.996 -5.050 23.216 1.00 78.81 270 SER A N 1
ATOM 2065 C CA . SER A 1 270 ? -5.971 -6.246 22.368 1.00 78.81 270 SER A CA 1
ATOM 2066 C C . SER A 1 270 ? -4.995 -7.290 22.913 1.00 78.81 270 SER A C 1
ATOM 2068 O O . SER A 1 270 ? -5.309 -8.475 22.907 1.00 78.81 270 SER A O 1
ATOM 2070 N N . GLU A 1 271 ? -3.857 -6.853 23.462 1.00 75.94 271 GLU A N 1
ATOM 2071 C CA . GLU A 1 271 ? -2.871 -7.719 24.127 1.00 75.94 271 GLU A CA 1
ATOM 2072 C C . GLU A 1 271 ? -3.410 -8.339 25.431 1.00 75.94 271 GLU A C 1
ATOM 2074 O O . GLU A 1 271 ? -3.015 -9.440 25.782 1.00 75.94 271 GLU A O 1
ATOM 2079 N N . VAL A 1 272 ? -4.337 -7.674 26.131 1.00 73.69 272 VAL A N 1
ATOM 2080 C CA . VAL A 1 272 ? -4.982 -8.209 27.352 1.00 73.69 272 VAL A CA 1
ATOM 2081 C C . VAL A 1 272 ? -6.112 -9.205 27.046 1.00 73.69 272 VAL A C 1
ATOM 2083 O O . VAL A 1 272 ? -6.505 -9.984 27.913 1.00 73.69 272 VAL A O 1
ATOM 2086 N N . ARG A 1 273 ? -6.682 -9.162 25.835 1.00 63.94 273 ARG A N 1
ATOM 2087 C CA . ARG A 1 273 ? -7.817 -10.012 25.430 1.00 63.94 273 ARG A CA 1
ATOM 2088 C C . ARG A 1 273 ? -7.406 -11.379 24.879 1.00 63.94 273 ARG A C 1
ATOM 2090 O O . ARG A 1 273 ? -8.264 -12.258 24.826 1.00 63.94 273 ARG A O 1
ATOM 2097 N N . ASN A 1 274 ? -6.149 -11.521 24.464 1.00 52.28 274 ASN A N 1
ATOM 2098 C CA . ASN A 1 274 ? -5.552 -12.740 23.914 1.00 52.28 274 ASN A CA 1
ATOM 2099 C C . ASN A 1 274 ? -4.680 -13.439 24.960 1.00 52.28 274 ASN A C 1
ATOM 2101 O O . ASN A 1 274 ? -4.563 -14.680 24.871 1.00 52.28 274 ASN A O 1
#

Organism: NCBI:txid2729598

Foldseek 3Di:
DDDYDDDDDDDDDDDDDDPDPDDDDPPPDDPDPQLADDQDDLVQQDDLLVCLLVVHCPVVVVQCVVPPLLCLLVSLLVRDDDVPDDLLNSLSVSLSSLVSSCVSCVPPPDLVNLQSNLSNLANNNVPSPDPSQDPPVNDHGSNLSSLVSLVVSVVVVNPVSLVVLLVVLLVLLLVLLLQQQVQLLVVHDRPPDDPSRDHNVVSLVSLVVVCVVQDLVSLQSLLVSLVSQQCSCVVRCAGSNSHRDDGGDVVSVVSSVVSVVSSVVSVVVVVVVD

Radius of gyration: 28.18 Å; chains: 1; bounding box: 43×50×114 Å

Secondary structure (DSSP, 8-state):
----------------------------------TTTSPPPGGGGHHHHHHHHTT--HHHHHHHHHHTGGGHHHHHTTPPPPTT--HHHHHHHHHHHHHHHHHHHTT---HHHHHHHHHHHHHTTTT---STTS-TTSPPPHHHHHHHHHHHHHHTT-HHHHHHHHHHHHHHHHHHHHHHHHHHHHT---TTS-TTSPPHHHHHHHHHHHHHTT-HHHHHHHHHHHHHHHHHHHHHSB-TTS-B-SS--HHHHHHHHHHHHHHHHHHHHHHTT-